Protein 6MBD (pdb70)

Solvent-accessible surface area: 17232 Å² total; per-residue (Å²): 134,101,58,34,30,32,86,15,1,47,35,0,0,14,21,0,0,91,13,35,14,71,67,62,139,50,133,130,121,26,47,157,52,12,53,21,0,147,96,0,10,43,0,0,58,114,28,0,45,9,8,7,161,115,33,79,118,40,0,85,13,3,25,181,80,17,85,6,146,73,42,96,45,15,142,16,3,32,127,0,1,33,25,0,5,0,32,18,64,19,17,7,0,7,1,0,0,4,0,0,2,0,0,25,0,0,74,40,0,39,112,82,80,142,149,8,56,5,64,36,0,0,73,12,0,0,48,5,5,0,119,20,6,48,23,28,10,90,164,69,136,9,11,52,7,0,20,93,48,6,126,32,134,128,95,135,115,59,55,30,50,80,16,2,46,36,0,0,11,24,0,0,82,18,30,15,72,72,64,141,54,133,146,113,27,39,167,41,10,58,20,0,141,117,0,11,85,2,0,66,108,20,0,56,12,8,11,159,109,30,87,114,35,0,94,30,3,22,188,81,17,78,11,153,71,50,92,48,23,149,16,2,35,130,1,1,33,35,0,6,0,27,14,64,22,17,9,0,6,1,0,0,4,0,0,2,0,0,26,0,1,70,68,12,34,105,132,82,125,147,13,50,13,84,38,1,0,75,10,0,0,31,6,5,0,131,18,3,53,20,31,9,94,170,70,145,8,9,50,7,0,17,108,56,4,98,111,147,177,91,111,115,26,90,84,0,0,65,42,1,31,158,8,0,64,98,18,15,107,85,55,166,94,103,114,25,102,82,0,1,96,38,1,32,149,8,0,51,91,18,10,109,83,77,176

Nearest PDB structures (foldseek):
  6mbd-assembly1_A  TM=1.006E+00  e=6.334E-22  Homo sapiens
  3d7v-assembly1_A  TM=9.955E-01  e=2.108E-18  Mus musculus
  5c3f-assembly1_A  TM=9.728E-01  e=4.766E-18  Homo sapiens
  5uum-assembly2_B  TM=9.386E-01  e=1.915E-18  Homo sapiens
  6b4u-assembly1_A  TM=9.342E-01  e=7.702E-18  Homo sapiens

GO terms:
  GO:1903378 positive regulation of oxidative stress-induced neuron intrinsic apoptotic signaling pathway (P, IGI)
  GO:0005634 nucleus (C, IDA)
  GO:0005739 mitochondrion (C, IDA)
  GO:0016020 membrane (C, IDA)
  GO:0034097 response to cytokine (P, IDA)
  GO:0006974 DNA damage response (P, IMP)
  GO:0010507 negative regulation of autophagy (P, IMP)
  GO:0097192 extrinsic apoptotic signaling pathway in absence of ligand (P, IMP)
  GO:0005515 protein binding (F, IPI)
  GO:0005739 mitochondrion (C, HTP)
  GO:0005829 cytosol (C, TAS)
  GO:0043066 negative regulation of apoptotic process (P, IDA)
  GO:0051434 BH3 domain binding (F, IPI)
  GO:0043065 positive regulation of apoptotic process (P, IDA)
  GO:0097136 Bcl-2 family protein complex (C, IDA)
  GO:0005737 cytoplasm (C, TAS)
  GO:0005741 mitochondrial outer membrane (C, TAS)
  GO:0008320 transmembrane protein transporter activity (F, TAS)
  GO:2000811 negative regulation of anoikis (P, IMP)
  GO:2001240 negative regulation of extrinsic apoptotic signaling pathway in absence of ligand (P, IMP)

Secondary structure (DSSP, 8-state):
---HHHHHHHHHHHHHHHHHHHS----SPP-TTHHHHHHHHHHHHHHHHHHHHHTHHHHHHHHHHH---STT--HHHHHHHHHHGGGS---HHHHHHHHHHHHHHHHHHHHH-TT--SHHHHHHHHIIIIIHHHHHHHHTTHHHHHHHHH--S--/---HHHHHHHHHHHHHHHHHHHS----SPP-TTHHHHHHHHHHHHHHHHHHHHHTHHHHHHHHHHHT--STT--HHHHHHHHHHGGGS---HHHHHHHHHHHHHHHHHHHHH-TT--SHHHHHHHHHHHHHHHHHHHHHTTHHHHHHHHT----/-HHHHHHHHHHHHHHHHHHHHH-/-HHHHHHHHHHHHHHHHHHHHH-

CATH classification: 1.10.437.10

B-factor: mean 39.61, std 15.27, range [16.62, 110.71]

Structure (mmCIF, N/CA/C/O backbone):
data_6MBD
#
_entry.id   6MBD
#
_cell.length_a   64.792
_cell.length_b   69.733
_cell.length_c   84.853
_cell.angle_alpha   90.000
_cell.angle_beta   90.000
_cell.angle_gamma   90.000
#
_symmetry.space_group_name_H-M   'P 21 21 21'
#
loop_
_entity.id
_entity.type
_entity.pdbx_description
1 polymer 'Induced myeloid leukemia cell differentiation protein Mcl-1'
2 polymer dM1
3 non-polymer 'ZINC ION'
4 water water
#
loop_
_atom_site.group_PDB
_atom_site.id
_atom_site.type_symbol
_atom_site.label_atom_id
_atom_site.label_alt_id
_atom_site.label_comp_id
_atom_site.label_asym_id
_atom_site.label_entity_id
_atom_site.label_seq_id
_atom_site.pdbx_PDB_ins_code
_atom_site.Cartn_x
_atom_site.Cartn_y
_atom_site.Cartn_z
_atom_site.occupancy
_atom_site.B_iso_or_equiv
_atom_site.auth_seq_id
_atom_site.auth_comp_id
_atom_site.auth_asym_id
_atom_site.auth_atom_id
_atom_site.pdbx_PDB_model_num
ATOM 1 N N . GLY A 1 1 ? -35.442 -20.903 -14.767 1.00 27.55 170 GLY A N 1
ATOM 2 C CA . GLY A 1 1 ? -35.506 -19.461 -14.657 1.00 38.76 170 GLY A CA 1
ATOM 3 C C . GLY A 1 1 ? -34.121 -18.863 -14.577 1.00 32.98 170 GLY A C 1
ATOM 4 O O . GLY A 1 1 ? -33.121 -19.582 -14.532 1.00 26.64 170 GLY A O 1
ATOM 7 N N . SER A 1 2 ? -34.051 -17.542 -14.568 1.00 38.49 171 SER A N 1
ATOM 8 C CA . SER A 1 2 ? -32.759 -16.881 -14.462 1.00 37.15 171 SER A CA 1
ATOM 9 C C . SER A 1 2 ? -33.004 -15.426 -14.111 1.00 30.72 171 SER A C 1
ATOM 10 O O . SER A 1 2 ? -34.120 -14.918 -14.235 1.00 31.76 171 SER A O 1
ATOM 18 N N . ASP A 1 3 ? -31.940 -14.756 -13.688 1.00 30.97 172 ASP A N 1
ATOM 19 C CA . ASP A 1 3 ? -31.979 -13.334 -13.399 1.00 30.88 172 ASP A CA 1
ATOM 20 C C . ASP A 1 3 ? -31.265 -12.607 -14.536 1.00 28.13 172 ASP A C 1
ATOM 21 O O . ASP A 1 3 ? -30.090 -12.240 -14.438 1.00 29.21 172 ASP A O 1
ATOM 30 N N . GLU A 1 4 ? -32.004 -12.380 -15.622 1.00 28.22 173 GLU A N 1
ATOM 31 C CA . GLU A 1 4 ? -31.421 -11.769 -16.808 1.00 28.73 173 GLU A CA 1
ATOM 32 C C . GLU A 1 4 ? -31.137 -10.286 -16.604 1.00 29.73 173 GLU A C 1
ATOM 33 O O . GLU A 1 4 ? -30.172 -9.761 -17.173 1.00 26.48 173 GLU A O 1
ATOM 45 N N . LEU A 1 5 ? -31.973 -9.589 -15.830 1.00 25.11 174 LEU A N 1
ATOM 46 C CA . LEU A 1 5 ? -31.701 -8.182 -15.553 1.00 29.56 174 LEU A CA 1
ATOM 47 C C . LEU A 1 5 ? -30.382 -8.017 -14.804 1.00 23.69 174 LEU A C 1
ATOM 48 O O . LEU A 1 5 ? -29.596 -7.114 -15.108 1.00 20.30 174 LEU A O 1
ATOM 64 N N . TYR A 1 6 ? -30.129 -8.864 -13.800 1.00 30.83 175 TYR A N 1
ATOM 65 C CA . TYR A 1 6 ? -28.840 -8.801 -13.117 1.00 27.86 175 TYR A CA 1
ATOM 66 C C . TYR A 1 6 ? -27.708 -9.156 -14.077 1.00 30.83 175 TYR A C 1
ATOM 67 O O . TYR A 1 6 ? -26.711 -8.430 -14.180 1.00 24.82 175 TYR A O 1
ATOM 85 N N . ARG A 1 7 ? -27.847 -10.269 -14.802 1.00 26.74 176 ARG A N 1
ATOM 86 C CA . ARG A 1 7 ? -26.802 -10.645 -15.742 1.00 30.15 176 ARG A CA 1
ATOM 87 C C . ARG A 1 7 ? -26.489 -9.502 -16.711 1.00 21.93 176 ARG A C 1
ATOM 88 O O . ARG A 1 7 ? -25.328 -9.113 -16.880 1.00 24.03 176 ARG A O 1
ATOM 109 N N . GLN A 1 8 ? -27.517 -8.973 -17.381 1.00 23.44 177 GLN A N 1
ATOM 110 C CA . GLN A 1 8 ? -27.303 -7.909 -18.356 1.00 23.33 177 GLN A CA 1
ATOM 111 C C . GLN A 1 8 ? -26.689 -6.668 -17.707 1.00 22.71 177 GLN A C 1
ATOM 112 O O . GLN A 1 8 ? -25.768 -6.060 -18.271 1.00 22.45 177 GLN A O 1
ATOM 126 N N . SER A 1 9 ? -27.161 -6.286 -16.517 1.00 21.08 178 SER A N 1
ATOM 127 C CA . SER A 1 9 ? -26.625 -5.106 -15.838 1.00 18.32 178 SER A CA 1
ATOM 128 C C . SER A 1 9 ? -25.148 -5.266 -15.495 1.00 21.99 178 SER A C 1
ATOM 129 O O . SER A 1 9 ? -24.338 -4.357 -15.689 1.00 21.29 178 SER A O 1
ATOM 137 N N . LEU A 1 10 ? -24.796 -6.405 -14.908 1.00 21.71 179 LEU A N 1
ATOM 138 C CA . LEU A 1 10 ? -23.406 -6.650 -14.553 1.00 24.85 179 LEU A CA 1
ATOM 139 C C . LEU A 1 10 ? -22.507 -6.630 -15.785 1.00 22.93 179 LEU A C 1
ATOM 140 O O . LEU A 1 10 ? -21.358 -6.175 -15.720 1.00 22.56 179 LEU A O 1
ATOM 156 N N . GLU A 1 11 ? -23.003 -7.131 -16.917 1.00 22.67 180 GLU A N 1
ATOM 157 C CA . GLU A 1 11 ? -22.176 -7.145 -18.120 1.00 23.44 180 GLU A CA 1
ATOM 158 C C . GLU A 1 11 ? -21.898 -5.727 -18.611 1.00 24.42 180 GLU A C 1
ATOM 159 O O . GLU A 1 11 ? -20.746 -5.370 -18.914 1.00 22.58 180 GLU A O 1
ATOM 171 N N . ILE A 1 12 ? -22.936 -4.891 -18.689 1.00 24.70 181 ILE A N 1
ATOM 172 C CA . ILE A 1 12 ? -22.757 -3.514 -19.130 1.00 24.18 181 ILE A CA 1
ATOM 173 C C . ILE A 1 12 ? -21.823 -2.769 -18.180 1.00 24.72 181 ILE A C 1
ATOM 174 O O . ILE A 1 12 ? -20.855 -2.125 -18.603 1.00 23.45 181 ILE A O 1
ATOM 190 N N . ILE A 1 13 ? -22.085 -2.885 -16.872 1.00 27.30 182 ILE A N 1
ATOM 191 C CA . ILE A 1 13 ? -21.300 -2.148 -15.889 1.00 22.27 182 ILE A CA 1
ATOM 192 C C . ILE A 1 13 ? -19.871 -2.671 -15.843 1.00 21.75 182 ILE A C 1
ATOM 193 O O . ILE A 1 13 ? -18.913 -1.885 -15.834 1.00 19.84 182 ILE A O 1
ATOM 209 N N . SER A 1 14 ? -19.694 -4.005 -15.855 1.00 22.90 183 SER A N 1
ATOM 210 C CA . SER A 1 14 ? -18.345 -4.559 -15.818 1.00 20.37 183 SER A CA 1
ATOM 211 C C . SER A 1 14 ? -17.560 -4.174 -17.066 1.00 20.80 183 SER A C 1
ATOM 212 O O . SER A 1 14 ? -16.379 -3.822 -16.979 1.00 25.96 183 SER A O 1
ATOM 220 N N . ARG A 1 15 ? -18.190 -4.258 -18.241 1.00 20.18 184 ARG A N 1
ATOM 221 C CA . ARG A 1 15 ? -17.500 -3.866 -19.467 1.00 28.21 184 ARG A CA 1
ATOM 222 C C . ARG A 1 15 ? -17.020 -2.418 -19.391 1.00 27.51 184 ARG A C 1
ATOM 223 O O . ARG A 1 15 ? -15.865 -2.119 -19.721 1.00 25.19 184 ARG A O 1
ATOM 244 N N . TYR A 1 16 ? -17.900 -1.495 -18.980 1.00 26.10 185 TYR A N 1
ATOM 245 C CA . TYR A 1 16 ? -17.504 -0.086 -18.940 1.00 23.19 185 TYR A CA 1
ATOM 246 C C . TYR A 1 16 ? -16.364 0.116 -17.946 1.00 24.59 185 TYR A C 1
ATOM 247 O O . TYR A 1 16 ? -15.352 0.745 -18.266 1.00 22.97 185 TYR A O 1
ATOM 265 N N . LEU A 1 17 ? -16.496 -0.454 -16.744 1.00 26.47 186 LEU A N 1
ATOM 266 C CA . LEU A 1 17 ? -15.458 -0.289 -15.730 1.00 24.80 186 LEU A CA 1
ATOM 267 C C . LEU A 1 17 ? -14.135 -0.899 -16.180 1.00 27.16 186 LEU A C 1
ATOM 268 O O . LEU A 1 17 ? -13.074 -0.306 -15.956 1.00 20.25 186 LEU A O 1
ATOM 284 N N . ARG A 1 18 ? -14.174 -2.069 -16.843 1.00 24.26 187 ARG A N 1
ATOM 285 C CA . ARG A 1 18 ? -12.937 -2.697 -17.308 1.00 29.98 187 ARG A CA 1
ATOM 286 C C . ARG A 1 18 ? -12.265 -1.864 -18.399 1.00 26.70 187 ARG A C 1
ATOM 287 O O . ARG A 1 18 ? -11.056 -1.626 -18.355 1.00 25.83 187 ARG A O 1
ATOM 308 N N . GLU A 1 19 ? -13.023 -1.439 -19.407 1.00 23.35 188 GLU A N 1
ATOM 309 C CA . GLU A 1 19 ? -12.400 -0.695 -20.497 1.00 29.56 188 GLU A CA 1
ATOM 310 C C . GLU A 1 19 ? -11.882 0.649 -20.001 1.00 29.34 188 GLU A C 1
ATOM 311 O O . GLU A 1 19 ? -10.811 1.104 -20.414 1.00 29.03 188 GLU A O 1
ATOM 323 N N . GLN A 1 20 ? -12.598 1.271 -19.058 1.00 28.40 189 GLN A N 1
ATOM 324 C CA . GLN A 1 20 ? -12.131 2.526 -18.476 1.00 30.10 189 GLN A CA 1
ATOM 325 C C . GLN A 1 20 ? -10.843 2.317 -17.689 1.00 28.68 189 GLN A C 1
ATOM 326 O O . GLN A 1 20 ? -9.906 3.116 -17.790 1.00 28.51 189 GLN A O 1
ATOM 340 N N . ALA A 1 21 ? -10.764 1.224 -16.918 1.00 26.45 190 ALA A N 1
ATOM 341 C CA . ALA A 1 21 ? -9.580 0.993 -16.099 1.00 31.47 190 ALA A CA 1
ATOM 342 C C . ALA A 1 21 ? -8.377 0.597 -16.948 1.00 29.20 190 ALA A C 1
ATOM 343 O O . ALA A 1 21 ? -7.246 0.990 -16.647 1.00 35.64 190 ALA A O 1
ATOM 350 N N . THR A 1 22 ? -8.584 -0.217 -17.988 1.00 36.02 191 THR A N 1
ATOM 351 C CA . THR A 1 22 ? -7.478 -0.741 -18.783 1.00 33.00 191 THR A CA 1
ATOM 352 C C . THR A 1 22 ? -7.181 0.079 -20.027 1.00 38.64 191 THR A C 1
ATOM 353 O O . THR A 1 22 ? -6.139 -0.133 -20.655 1.00 36.45 191 THR A O 1
ATOM 364 N N . GLY A 1 23 ? -8.087 0.973 -20.421 1.00 34.38 192 GLY A N 1
ATOM 365 C CA . GLY A 1 23 ? -7.915 1.714 -21.649 1.00 35.03 192 GLY A CA 1
ATOM 366 C C . GLY A 1 23 ? -8.070 0.911 -22.922 1.00 41.23 192 GLY A C 1
ATOM 367 O O . GLY A 1 23 ? -7.731 1.425 -23.991 1.00 37.38 192 GLY A O 1
ATOM 371 N N . ALA A 1 24 ? -8.580 -0.324 -22.850 1.00 41.31 193 ALA A N 1
ATOM 372 C CA . ALA A 1 24 ? -8.767 -1.166 -24.022 1.00 36.06 193 ALA A CA 1
ATOM 373 C C . ALA A 1 24 ? -10.187 -1.712 -24.067 1.00 39.62 193 ALA A C 1
ATOM 374 O O . ALA A 1 24 ? -10.706 -2.196 -23.053 1.00 34.22 193 ALA A O 1
ATOM 381 N N . LYS A 1 25 ? -10.790 -1.667 -25.256 1.00 37.61 194 LYS A N 1
ATOM 382 C CA . LYS A 1 25 ? -12.128 -2.192 -25.476 1.00 35.50 194 LYS A CA 1
ATOM 383 C C . LYS A 1 25 ? -12.114 -3.720 -25.527 1.00 42.55 194 LYS A C 1
ATOM 384 O O . LYS A 1 25 ? -11.152 -4.336 -25.990 1.00 44.53 194 LYS A O 1
ATOM 403 N N . ASP A 1 26 ? -13.204 -4.328 -25.062 1.00 35.36 195 ASP A N 1
ATOM 404 C CA . ASP A 1 26 ? -13.378 -5.776 -25.115 1.00 40.28 195 ASP A CA 1
ATOM 405 C C . ASP A 1 26 ? -14.061 -6.145 -26.427 1.00 47.18 195 ASP A C 1
ATOM 406 O O . ASP A 1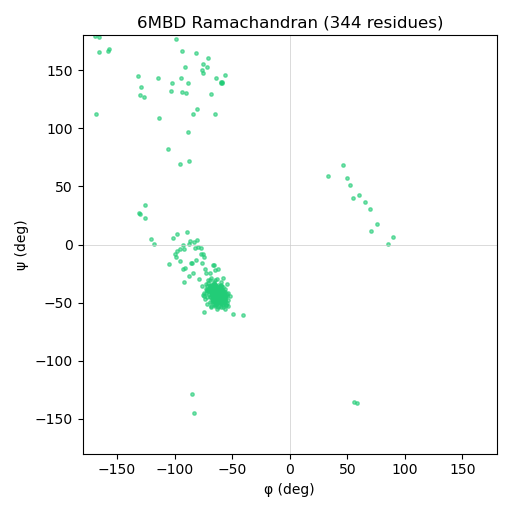 26 ? -15.104 -5.582 -26.766 1.00 45.04 195 ASP A O 1
ATOM 415 N N . THR A 1 27 ? -13.490 -7.118 -27.146 1.00 54.52 196 THR A N 1
ATOM 416 C CA . THR A 1 27 ? -13.932 -7.408 -28.506 1.00 53.60 196 THR A CA 1
ATOM 417 C C . THR A 1 27 ? -15.013 -8.473 -28.590 1.00 51.31 196 THR A C 1
ATOM 418 O O . THR A 1 27 ? -15.846 -8.422 -29.502 1.00 58.32 196 THR A O 1
ATOM 429 N N . LYS A 1 28 ? -15.017 -9.447 -27.691 1.00 55.05 197 LYS A N 1
ATOM 430 C CA . LYS A 1 28 ? -15.995 -10.518 -27.793 1.00 56.75 197 LYS A CA 1
ATOM 431 C C . LYS A 1 28 ? -17.406 -9.919 -27.720 1.00 62.52 197 LYS A C 1
ATOM 432 O O . LYS A 1 28 ? -17.647 -8.994 -26.941 1.00 56.17 197 LYS A O 1
ATOM 451 N N . PRO A 1 29 ? -18.338 -10.411 -28.530 1.00 67.67 198 PRO A N 1
ATOM 452 C CA . PRO A 1 29 ? -19.685 -9.820 -28.528 1.00 62.73 198 PRO A CA 1
ATOM 453 C C . PRO A 1 29 ? -20.440 -10.154 -27.253 1.00 62.00 198 PRO A C 1
ATOM 454 O O . PRO A 1 29 ? -20.129 -11.104 -26.533 1.00 59.34 198 PRO A O 1
ATOM 465 N N . MET A 1 30 ? -21.464 -9.349 -26.986 1.00 57.92 199 MET A N 1
ATOM 466 C CA . MET A 1 30 ? -22.272 -9.529 -25.792 1.00 59.37 199 MET A CA 1
ATOM 467 C C . MET A 1 30 ? -23.319 -10.620 -26.008 1.00 59.63 199 MET A C 1
ATOM 468 O O . MET A 1 30 ? -23.609 -11.043 -27.129 1.00 55.48 199 MET A O 1
ATOM 482 N N . GLY A 1 31 ? -23.898 -11.079 -24.901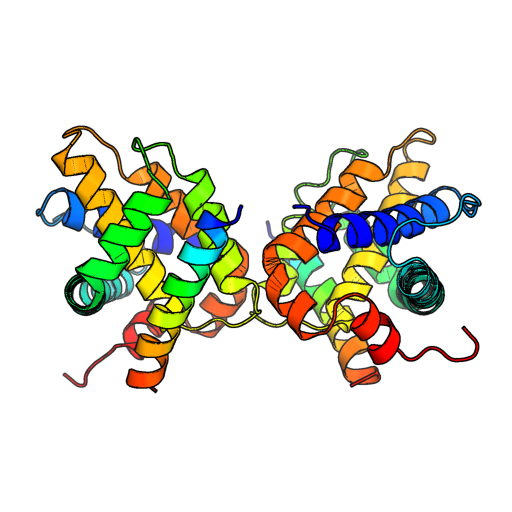 1.00 57.30 200 GLY A N 1
ATOM 483 C CA . GLY A 1 31 ? -24.824 -12.190 -24.949 1.00 56.82 200 GLY A CA 1
ATOM 484 C C . GLY A 1 31 ? -26.258 -11.828 -25.272 1.00 51.98 200 GLY A C 1
ATOM 485 O O . GLY A 1 31 ? -26.543 -11.152 -26.269 1.00 54.86 200 GLY A O 1
ATOM 489 N N . ARG A 1 32 ? -27.170 -12.303 -24.428 1.00 51.01 201 ARG A N 1
ATOM 490 C CA . ARG A 1 32 ? -28.590 -12.038 -24.604 1.00 49.06 201 ARG A CA 1
ATOM 491 C C . ARG A 1 32 ? -28.883 -10.544 -24.574 1.00 51.28 201 ARG A C 1
ATOM 492 O O . ARG A 1 32 ? -28.333 -9.793 -23.761 1.00 52.91 201 ARG A O 1
ATOM 513 N N . SER A 1 33 ? -29.787 -10.121 -25.454 1.00 52.96 202 SER A N 1
ATOM 514 C CA . SER A 1 33 ? -30.158 -8.714 -25.587 1.00 52.56 202 SER A CA 1
ATOM 515 C C . SER A 1 33 ? -28.948 -7.865 -25.973 1.00 46.45 202 SER A C 1
ATOM 516 O O . SER A 1 33 ? -28.752 -6.764 -25.456 1.00 45.60 202 SER A O 1
ATOM 524 N N . GLY A 1 34 ? -28.146 -8.377 -26.913 1.00 46.83 203 GLY A N 1
ATOM 525 C CA . GLY A 1 34 ? -26.951 -7.668 -27.338 1.00 45.56 203 GLY A CA 1
ATOM 526 C C . GLY A 1 34 ? -27.236 -6.287 -27.898 1.00 44.61 203 GLY A C 1
ATOM 527 O O . GLY A 1 34 ? -26.482 -5.344 -27.649 1.00 46.31 203 GLY A O 1
ATOM 531 N N . ALA A 1 35 ? -28.318 -6.149 -28.669 1.00 41.98 204 ALA A N 1
ATOM 532 C CA . ALA A 1 35 ? -28.663 -4.850 -29.243 1.00 43.54 204 ALA A CA 1
ATOM 533 C C . ALA A 1 35 ? -28.809 -3.796 -28.155 1.00 34.22 204 ALA A C 1
ATOM 534 O O . ALA A 1 35 ? -28.151 -2.750 -28.189 1.00 38.52 204 ALA A O 1
ATOM 541 N N . THR A 1 36 ? -29.672 -4.051 -27.174 1.00 33.98 205 THR A N 1
ATOM 542 C CA . THR A 1 36 ? -29.825 -3.104 -26.074 1.00 36.16 205 THR A CA 1
ATOM 543 C C . THR A 1 36 ? -28.501 -2.895 -25.348 1.00 30.85 205 THR A C 1
ATOM 544 O O . THR A 1 36 ? -28.108 -1.757 -25.064 1.00 25.06 205 THR A O 1
ATOM 555 N N . SER A 1 37 ? -27.789 -3.986 -25.053 1.00 26.27 206 SER A N 1
ATOM 556 C CA . SER A 1 37 ? -26.580 -3.866 -24.246 1.00 30.14 206 SER A CA 1
ATOM 557 C C . SER A 1 37 ? -25.515 -3.055 -24.962 1.00 25.73 206 SER A C 1
ATOM 558 O O . SER A 1 37 ? -24.760 -2.312 -24.322 1.00 27.91 206 SER A O 1
ATOM 566 N N . ARG A 1 38 ? -25.415 -3.202 -26.287 1.00 29.81 207 ARG A N 1
ATOM 567 C CA . ARG A 1 38 ? -24.446 -2.427 -27.056 1.00 32.33 207 ARG A CA 1
ATOM 568 C C . ARG A 1 38 ? -24.785 -0.943 -27.018 1.00 22.76 207 ARG A C 1
ATOM 569 O O . ARG A 1 38 ? -23.922 -0.099 -26.755 1.00 27.47 207 ARG A O 1
ATOM 590 N N . LYS A 1 39 ? -26.030 -0.606 -27.327 1.00 25.54 208 LYS A N 1
ATOM 591 C CA . LYS A 1 39 ? -26.456 0.782 -27.256 1.00 27.39 208 LYS A CA 1
ATOM 592 C C . LYS A 1 39 ? -26.283 1.338 -25.848 1.00 29.00 208 LYS A C 1
ATOM 593 O O . LYS A 1 39 ? -25.814 2.473 -25.673 1.00 27.89 208 LYS A O 1
ATOM 612 N N . ALA A 1 40 ? -26.658 0.556 -24.829 1.00 26.38 209 ALA A N 1
ATOM 613 C CA . ALA A 1 40 ? -26.507 1.010 -23.453 1.00 28.02 209 ALA A CA 1
ATOM 614 C C . ALA A 1 40 ? -25.044 1.281 -23.137 1.00 27.08 209 ALA A C 1
ATOM 615 O O . ALA A 1 40 ? -24.702 2.302 -22.512 1.00 24.66 209 ALA A O 1
ATOM 622 N N . LEU A 1 41 ? -24.160 0.395 -23.579 1.00 26.38 210 LEU A N 1
ATOM 623 C CA . LEU A 1 41 ? -22.744 0.582 -23.318 1.00 23.82 210 LEU A CA 1
ATOM 624 C C . LEU A 1 41 ? -22.224 1.799 -24.048 1.00 27.74 210 LEU A C 1
ATOM 625 O O . LEU A 1 41 ? -21.416 2.555 -23.502 1.00 30.45 210 LEU A O 1
ATOM 641 N N . GLU A 1 42 ? -22.677 2.011 -25.282 1.00 25.22 211 GLU A N 1
ATOM 642 C CA . GLU A 1 42 ? -22.279 3.206 -26.016 1.00 30.70 211 GLU A CA 1
ATOM 643 C C . GLU A 1 42 ? -22.818 4.470 -25.343 1.00 26.27 211 GLU A C 1
ATOM 644 O O . GLU A 1 42 ? -22.107 5.474 -25.240 1.00 24.50 211 GLU A O 1
ATOM 656 N N . THR A 1 43 ? -24.065 4.440 -24.878 1.00 24.80 212 THR A N 1
ATOM 657 C CA . THR A 1 43 ? -24.632 5.587 -24.177 1.00 22.09 212 THR A CA 1
ATOM 658 C C . THR A 1 43 ? -23.834 5.885 -22.917 1.00 19.29 212 THR A C 1
ATOM 659 O O . THR A 1 43 ? -23.520 7.041 -22.621 1.00 25.16 212 THR A O 1
ATOM 670 N N . LEU A 1 44 ? -23.439 4.838 -22.192 1.00 27.00 213 LEU A N 1
ATOM 671 C CA . LEU A 1 44 ? -22.648 5.006 -20.980 1.00 21.15 213 LEU A CA 1
ATOM 672 C C . LEU A 1 44 ? -21.298 5.632 -21.288 1.00 24.40 213 LEU A C 1
ATOM 673 O O . LEU A 1 44 ? -20.833 6.516 -20.556 1.00 27.11 213 LEU A O 1
ATOM 689 N N . ARG A 1 45 ? -20.676 5.236 -22.400 1.00 25.90 214 ARG A N 1
ATOM 690 C CA . ARG A 1 45 ? -19.419 5.846 -22.810 1.00 20.64 214 ARG A CA 1
ATOM 691 C C . ARG A 1 45 ? -19.583 7.340 -23.044 1.00 29.27 214 ARG A C 1
ATOM 692 O O . ARG A 1 45 ? -18.797 8.154 -22.537 1.00 32.02 214 ARG A O 1
ATOM 713 N N . ARG A 1 46 ? -20.590 7.724 -23.838 1.00 29.85 215 ARG A N 1
ATOM 714 C CA . ARG A 1 46 ? -20.791 9.126 -24.180 1.00 28.58 215 ARG A CA 1
ATOM 715 C C . ARG A 1 46 ? -21.153 9.955 -22.955 1.00 28.93 215 ARG A C 1
ATOM 716 O O . ARG A 1 46 ? -20.522 10.978 -22.674 1.00 26.88 215 ARG A O 1
ATOM 737 N N . VAL A 1 47 ? -22.175 9.525 -22.212 1.00 28.32 216 VAL A N 1
ATOM 738 C CA . VAL A 1 47 ? -22.623 10.278 -21.051 1.00 24.37 216 VAL A CA 1
ATOM 739 C C . VAL A 1 47 ? -21.604 10.166 -19.926 1.00 28.89 216 VAL A C 1
ATOM 740 O O . VAL A 1 47 ? -21.160 11.179 -19.364 1.00 22.45 216 VAL A O 1
ATOM 753 N N . GLY A 1 48 ? -21.212 8.925 -19.588 1.00 24.77 217 GLY A N 1
ATOM 754 C CA . GLY A 1 48 ? -20.357 8.704 -18.432 1.00 26.35 217 GLY A CA 1
ATOM 755 C C . GLY A 1 48 ? -18.981 9.328 -18.571 1.00 26.99 217 GLY A C 1
ATOM 756 O O . GLY A 1 48 ? -18.421 9.841 -17.596 1.00 23.47 217 GLY A O 1
ATOM 760 N N . ASP A 1 49 ? -18.391 9.270 -19.766 1.00 24.97 218 ASP A N 1
ATOM 761 C CA . ASP A 1 49 ? -17.120 9.953 -19.968 1.00 27.58 218 ASP A CA 1
ATOM 762 C C . ASP A 1 49 ? -17.269 11.449 -19.695 1.00 28.96 218 ASP A C 1
ATOM 763 O O . ASP A 1 49 ? -16.369 12.075 -19.128 1.00 28.44 218 ASP A O 1
ATOM 772 N N . GLY A 1 50 ? -18.412 12.026 -20.078 1.00 26.50 219 GLY A N 1
ATOM 773 C CA . GLY A 1 50 ? -18.644 13.435 -19.826 1.00 30.31 219 GLY A CA 1
ATOM 774 C C . GLY A 1 50 ? -18.854 13.752 -18.359 1.00 27.65 219 GLY A C 1
ATOM 775 O O . GLY A 1 50 ? -18.342 14.761 -17.861 1.00 24.61 219 GLY A O 1
ATOM 779 N N . VAL A 1 51 ? -19.625 12.922 -17.655 1.00 22.96 220 VAL A N 1
ATOM 780 C CA . VAL A 1 51 ? -19.801 13.119 -16.220 1.00 21.84 220 VAL A CA 1
ATOM 781 C C . VAL A 1 51 ? -18.442 13.127 -15.526 1.00 23.47 220 VAL A C 1
ATOM 782 O O . VAL A 1 51 ? -18.166 13.975 -14.668 1.00 25.74 220 VAL A O 1
ATOM 795 N N . GLN A 1 52 ? -17.571 12.175 -15.873 1.00 23.44 221 GLN A N 1
ATOM 796 C CA . GLN A 1 52 ? -16.266 12.121 -15.222 1.00 20.57 221 GLN A CA 1
ATOM 797 C C . GLN A 1 52 ? -15.444 13.368 -15.533 1.00 23.27 221 GLN A C 1
ATOM 798 O O . GLN A 1 52 ? -14.933 14.019 -14.621 1.00 21.98 221 GLN A O 1
ATOM 812 N N . ARG A 1 53 ? -15.313 13.723 -16.820 1.00 26.93 222 ARG A N 1
ATOM 813 C CA . ARG A 1 53 ? -14.570 14.925 -17.197 1.00 31.93 222 ARG A CA 1
ATOM 814 C C . ARG A 1 53 ? -15.118 16.165 -16.501 1.00 23.46 222 ARG A C 1
ATOM 815 O O . ARG A 1 53 ? -14.360 16.964 -15.941 1.00 25.30 222 ARG A O 1
ATOM 836 N N . ASN A 1 54 ? -16.433 16.366 -16.570 1.00 24.04 223 ASN A N 1
ATOM 837 C CA . ASN A 1 54 ? -17.031 17.597 -16.077 1.00 28.85 223 ASN A CA 1
ATOM 838 C C . ASN A 1 54 ? -17.098 17.680 -14.561 1.00 26.48 223 ASN A C 1
ATOM 839 O O . ASN A 1 54 ? -17.416 18.750 -14.034 1.00 20.61 223 ASN A O 1
ATOM 850 N N . HIS A 1 55 ? -16.819 16.583 -13.848 1.00 22.07 224 HIS A N 1
ATOM 851 C CA . HIS A 1 55 ? -16.858 16.610 -12.392 1.00 24.36 224 HIS A CA 1
ATOM 852 C C . HIS A 1 55 ? -15.611 15.996 -11.796 1.00 22.44 224 HIS A C 1
ATOM 853 O O . HIS A 1 55 ? -15.627 15.511 -10.655 1.00 24.85 224 HIS A O 1
ATOM 867 N N . GLU A 1 56 ? -14.504 16.049 -12.538 1.00 24.52 225 GLU A N 1
ATOM 868 C CA . GLU A 1 56 ? -13.319 15.308 -12.127 1.00 27.36 225 GLU A CA 1
ATOM 869 C C . GLU A 1 56 ? -12.730 15.827 -10.822 1.00 27.35 225 GLU A C 1
ATOM 870 O O . GLU A 1 56 ? -12.165 15.046 -10.046 1.00 23.63 225 GLU A O 1
ATOM 882 N N . THR A 1 57 ? -12.808 17.141 -10.573 1.00 26.42 226 THR A N 1
ATOM 883 C CA . THR A 1 57 ? -12.292 17.647 -9.308 1.00 25.42 226 THR A CA 1
ATOM 884 C C . THR A 1 57 ? -13.128 17.155 -8.143 1.00 21.88 226 THR A C 1
ATOM 885 O O . THR A 1 57 ? -12.573 16.724 -7.128 1.00 24.30 226 THR A O 1
ATOM 896 N N . ALA A 1 58 ? -14.456 17.198 -8.265 1.00 21.76 227 ALA A N 1
ATOM 897 C CA . ALA A 1 58 ? -15.299 16.662 -7.203 1.00 25.43 227 ALA A CA 1
ATOM 898 C C . ALA A 1 58 ? -15.085 15.164 -7.050 1.00 24.88 227 ALA A C 1
ATOM 899 O O . ALA A 1 58 ? -15.061 14.642 -5.925 1.00 23.41 227 ALA A O 1
ATOM 906 N N . PHE A 1 59 ? -14.902 14.453 -8.166 1.00 22.51 228 PHE A N 1
ATOM 907 C CA . PHE A 1 59 ? -14.663 13.015 -8.097 1.00 23.33 228 PHE A CA 1
ATOM 908 C C . PHE A 1 59 ? -13.360 12.715 -7.351 1.00 26.96 228 PHE A C 1
ATOM 909 O O . PHE A 1 59 ? -13.314 11.815 -6.508 1.00 23.48 228 PHE A O 1
ATOM 926 N N . GLN A 1 60 ? -12.289 13.469 -7.644 1.00 26.76 229 GLN A N 1
ATOM 927 C CA . GLN A 1 60 ? -11.048 13.290 -6.897 1.00 27.28 229 GLN A CA 1
ATOM 928 C C . GLN A 1 60 ? -11.255 13.564 -5.410 1.00 27.06 229 GLN A C 1
ATOM 929 O O . GLN A 1 60 ? -10.743 12.827 -4.558 1.00 27.41 229 GLN A O 1
ATOM 943 N N . GLY A 1 61 ? -11.998 14.625 -5.076 1.00 27.85 230 GLY A N 1
ATOM 944 C CA . GLY A 1 61 ? -12.304 14.882 -3.677 1.00 29.04 230 GLY A CA 1
ATOM 945 C C . GLY A 1 61 ? -13.008 13.706 -3.016 1.00 31.87 230 GLY A C 1
ATOM 946 O O . GLY A 1 61 ? -12.664 13.307 -1.904 1.00 23.41 230 GLY A O 1
ATOM 950 N N . MET A 1 62 ? -13.992 13.127 -3.711 1.00 26.82 231 MET A N 1
ATOM 951 C CA . MET A 1 62 ? -14.730 12.002 -3.141 1.00 30.11 231 MET A CA 1
ATOM 952 C C . MET A 1 62 ? -13.822 10.797 -2.947 1.00 25.11 231 MET A C 1
ATOM 953 O O . MET A 1 62 ? -13.886 10.126 -1.913 1.00 27.77 231 MET A O 1
ATOM 967 N N . LEU A 1 63 ? -12.960 10.524 -3.919 1.00 24.41 232 LEU A N 1
ATOM 968 C CA . LEU A 1 63 ? -11.993 9.447 -3.781 1.00 29.82 232 LEU A CA 1
ATOM 969 C C . LEU A 1 63 ? -11.147 9.635 -2.531 1.00 35.51 232 LEU A C 1
ATOM 970 O O . LEU A 1 63 ? -10.927 8.683 -1.768 1.00 27.91 232 LEU A O 1
ATOM 986 N N . ARG A 1 64 ? -10.678 10.862 -2.298 1.00 29.38 233 ARG A N 1
ATOM 987 C CA . ARG A 1 64 ? -9.880 11.162 -1.119 1.00 23.47 233 ARG A CA 1
ATOM 988 C C . ARG A 1 64 ? -10.658 10.884 0.159 1.00 29.43 233 ARG A C 1
ATOM 989 O O . ARG A 1 64 ? -10.113 10.306 1.110 1.00 33.35 233 ARG A O 1
ATOM 1010 N N . LYS A 1 65 ? -11.935 11.265 0.198 1.00 28.44 234 LYS A N 1
ATOM 1011 C CA . LYS A 1 65 ? -12.735 11.036 1.396 1.00 28.42 234 LYS A CA 1
ATOM 1012 C C . LYS A 1 65 ? -12.962 9.546 1.630 1.00 34.48 234 LYS A C 1
ATOM 1013 O O . LYS A 1 65 ? -12.974 9.088 2.777 1.00 33.55 234 LYS A O 1
ATOM 1032 N N . LEU A 1 66 ? -13.145 8.770 0.562 1.00 30.08 235 LEU A N 1
ATOM 1033 C CA . LEU A 1 66 ? -13.415 7.348 0.740 1.00 32.55 235 LEU A CA 1
ATOM 1034 C C . LEU A 1 66 ? -12.145 6.564 1.045 1.00 33.95 235 LEU A C 1
ATOM 1035 O O . LEU A 1 66 ? -12.205 5.537 1.730 1.00 33.85 235 LEU A O 1
ATOM 1051 N N . ASP A 1 67 ? -11.002 7.024 0.550 1.00 32.68 236 ASP A N 1
ATOM 1052 C CA . ASP A 1 67 ? -9.721 6.355 0.751 1.00 35.46 236 ASP A CA 1
ATOM 1053 C C . ASP A 1 67 ? -9.850 4.850 0.499 1.00 37.59 236 ASP A C 1
ATOM 1054 O O . ASP A 1 67 ? -9.753 4.016 1.397 1.00 42.99 236 ASP A O 1
ATOM 1063 N N . ILE A 1 68 ? -10.077 4.527 -0.767 1.00 34.76 237 ILE A N 1
ATOM 1064 C CA . ILE A 1 68 ? -10.285 3.144 -1.171 1.00 35.22 237 ILE A CA 1
ATOM 1065 C C . ILE A 1 68 ? -8.925 2.475 -1.293 1.00 32.32 237 ILE A C 1
ATOM 1066 O O . ILE A 1 68 ? -8.107 2.855 -2.135 1.00 39.14 237 ILE A O 1
ATOM 1082 N N . LYS A 1 69 ? -8.681 1.474 -0.459 1.00 34.36 238 LYS A N 1
ATOM 1083 C CA . LYS A 1 69 ? -7.338 0.915 -0.319 1.00 42.57 238 LYS A CA 1
ATOM 1084 C C . LYS A 1 69 ? -7.003 -0.188 -1.312 1.00 38.40 238 LYS A C 1
ATOM 1085 O O . LYS A 1 69 ? -5.823 -0.369 -1.634 1.00 35.77 238 LYS A O 1
ATOM 1104 N N . ASN A 1 70 ? -7.989 -0.923 -1.814 1.00 33.76 239 ASN A N 1
ATOM 1105 C CA . ASN A 1 70 ? -7.717 -2.025 -2.726 1.00 34.68 239 ASN A CA 1
ATOM 1106 C C . ASN A 1 70 ? -9.021 -2.426 -3.402 1.00 31.24 239 ASN A C 1
ATOM 1107 O O . ASN A 1 70 ? -10.091 -1.892 -3.095 1.00 33.14 239 ASN A O 1
ATOM 1118 N N . GLU A 1 71 ? -8.929 -3.411 -4.291 1.00 28.41 240 GLU A N 1
ATOM 1119 C CA . GLU A 1 71 ? -10.066 -3.795 -5.111 1.00 27.59 240 GLU A CA 1
ATOM 1120 C C . GLU A 1 71 ? -11.222 -4.368 -4.295 1.00 32.33 240 GLU A C 1
ATOM 1121 O O . GLU A 1 71 ? -12.362 -4.357 -4.777 1.00 28.48 240 GLU A O 1
ATOM 1133 N N . ASP A 1 72 ? -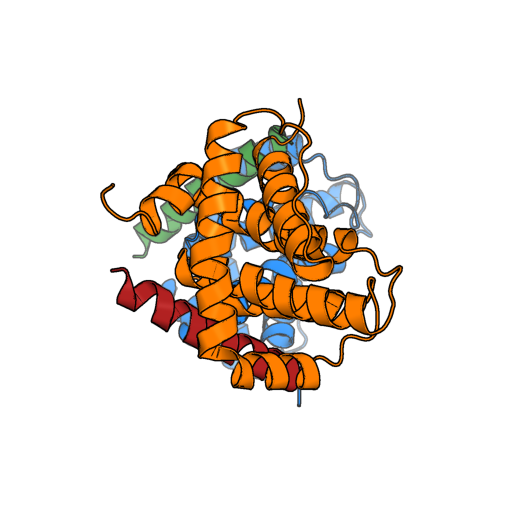10.960 -4.877 -3.090 1.00 28.23 241 ASP A N 1
ATOM 1134 C CA . ASP A 1 72 ? -12.015 -5.432 -2.259 1.00 29.19 241 ASP A CA 1
ATOM 1135 C C . ASP A 1 72 ? -12.599 -4.411 -1.297 1.00 33.35 241 ASP A C 1
ATOM 1136 O O . ASP A 1 72 ? -13.525 -4.741 -0.546 1.00 33.13 241 ASP A O 1
ATOM 1145 N N . ASP A 1 73 ? -12.104 -3.176 -1.306 1.00 36.11 242 ASP A N 1
ATOM 1146 C CA . ASP A 1 73 ? -12.477 -2.197 -0.289 1.00 29.82 242 ASP A CA 1
ATOM 1147 C C . ASP A 1 73 ? -13.626 -1.331 -0.802 1.00 33.17 242 ASP A C 1
ATOM 1148 O O . ASP A 1 73 ? -13.485 -0.138 -1.055 1.00 38.31 242 ASP A O 1
ATOM 1157 N N . VAL A 1 74 ? -14.790 -1.971 -0.917 1.00 26.84 243 VAL A N 1
ATOM 1158 C CA . VAL A 1 74 ? -15.957 -1.383 -1.561 1.00 34.08 243 VAL A CA 1
ATOM 1159 C C . VAL A 1 74 ? -17.157 -1.278 -0.637 1.00 33.49 243 VAL A C 1
ATOM 1160 O O . VAL A 1 74 ? -18.227 -0.860 -1.083 1.00 33.00 243 VAL A O 1
ATOM 1173 N N . LYS A 1 75 ? -17.016 -1.626 0.641 1.00 34.42 244 LYS A N 1
ATOM 1174 C CA . LYS A 1 75 ? -18.153 -1.559 1.554 1.00 34.52 244 LYS A CA 1
ATOM 1175 C C . LYS A 1 75 ? -18.612 -0.113 1.762 1.00 33.61 244 LYS A C 1
ATOM 1176 O O . LYS A 1 75 ? -19.818 0.175 1.741 1.00 31.93 244 LYS A O 1
ATOM 1195 N N . SER A 1 76 ? -17.682 0.816 1.979 1.00 29.75 245 SER A N 1
ATOM 1196 C CA . SER A 1 76 ? -18.099 2.203 2.156 1.00 29.01 245 SER A CA 1
ATOM 1197 C C . SER A 1 76 ? -18.807 2.716 0.906 1.00 26.76 245 SER A C 1
ATOM 1198 O O . SER A 1 76 ? -19.860 3.362 1.002 1.00 30.20 245 SER A O 1
ATOM 1206 N N . LEU A 1 77 ? -18.255 2.423 -0.277 1.00 26.18 246 LEU A N 1
ATOM 1207 C CA . LEU A 1 77 ? -18.910 2.822 -1.516 1.00 27.15 246 LEU A CA 1
ATOM 1208 C C . LEU A 1 77 ? -20.316 2.264 -1.595 1.00 26.46 246 LEU A C 1
ATOM 1209 O O . LEU A 1 77 ? -21.246 2.961 -2.019 1.00 26.65 246 LEU A O 1
ATOM 1225 N N A SER A 1 78 ? -20.506 0.998 -1.209 0.45 27.44 247 SER A N 1
ATOM 1226 N N B SER A 1 78 ? -20.512 0.993 -1.214 0.55 27.42 247 SER A N 1
ATOM 1227 C CA A SER A 1 78 ? -21.845 0.432 -1.202 0.45 25.85 247 SER A CA 1
ATOM 1228 C CA B SER A 1 78 ? -21.859 0.440 -1.198 0.55 25.92 247 SER A CA 1
ATOM 1229 C C A SER A 1 78 ? -22.761 1.229 -0.283 0.45 22.56 247 SER A C 1
ATOM 1230 C C B SER A 1 78 ? -22.763 1.250 -0.286 0.55 22.53 247 SER A C 1
ATOM 1231 O O A SER A 1 78 ? -23.909 1.516 -0.636 0.45 23.73 247 SER A O 1
ATOM 1232 O O B SER A 1 78 ? -23.908 1.551 -0.636 0.55 23.84 247 SER A O 1
ATOM 1247 N N . ARG A 1 79 ? -22.263 1.607 0.897 1.00 26.07 248 ARG A N 1
ATOM 1248 C CA . ARG A 1 79 ? -23.070 2.391 1.825 1.00 30.37 248 ARG A CA 1
ATOM 1249 C C . ARG A 1 79 ? -23.414 3.754 1.234 1.00 20.26 248 ARG A C 1
ATOM 1250 O O . ARG A 1 79 ? -24.527 4.255 1.414 1.00 24.21 248 ARG A O 1
ATOM 1271 N N . VAL A 1 80 ? -22.466 4.350 0.521 1.00 24.03 249 VAL A N 1
ATOM 1272 C CA . VAL A 1 80 ? -22.681 5.642 -0.122 1.00 25.56 249 VAL A CA 1
ATOM 1273 C C . VAL A 1 80 ? -23.806 5.548 -1.142 1.00 27.24 249 VAL A C 1
ATOM 1274 O O . VAL A 1 80 ? -24.683 6.421 -1.220 1.00 20.86 249 VAL A O 1
ATOM 1287 N N . MET A 1 81 ? -23.776 4.500 -1.968 1.00 23.34 250 MET A N 1
ATOM 1288 C CA . MET A 1 81 ? -24.765 4.376 -3.034 1.00 23.13 250 MET A CA 1
ATOM 1289 C C . MET A 1 81 ? -26.151 4.157 -2.453 1.00 24.05 250 MET A C 1
ATOM 1290 O O . MET A 1 81 ? -27.131 4.756 -2.920 1.00 25.03 250 MET A O 1
ATOM 1304 N N . ILE A 1 82 ? -26.235 3.339 -1.405 1.00 24.10 251 ILE A N 1
ATOM 1305 C CA . ILE A 1 82 ? -27.501 3.155 -0.713 1.00 23.86 251 ILE A CA 1
ATOM 1306 C C . ILE A 1 82 ? -27.958 4.478 -0.117 1.00 19.11 251 ILE A C 1
ATOM 1307 O O . ILE A 1 82 ? -29.143 4.823 -0.156 1.00 23.42 251 ILE A O 1
ATOM 1323 N N . HIS A 1 83 ? -27.024 5.236 0.453 1.00 25.64 252 HIS A N 1
ATOM 1324 C CA . HIS A 1 83 ? -27.365 6.531 1.026 1.00 28.30 252 HIS A CA 1
ATOM 1325 C C . HIS A 1 83 ? -27.871 7.502 -0.036 1.00 22.40 252 HIS A C 1
ATOM 1326 O O . HIS A 1 83 ? -28.838 8.237 0.202 1.00 19.83 252 HIS A O 1
ATOM 1340 N N . VAL A 1 84 ? -27.254 7.494 -1.219 1.00 20.69 253 VAL A N 1
ATOM 1341 C CA . VAL A 1 84 ? -27.696 8.365 -2.308 1.00 18.19 253 VAL A CA 1
ATOM 1342 C C . VAL A 1 84 ? -29.189 8.210 -2.554 1.00 22.41 253 VAL A C 1
ATOM 1343 O O . VAL A 1 84 ? -29.915 9.205 -2.694 1.00 24.89 253 VAL A O 1
ATOM 1356 N N . PHE A 1 85 ? -29.678 6.973 -2.579 1.00 21.69 254 PHE A N 1
ATOM 1357 C CA . PHE A 1 85 ? -31.073 6.697 -2.888 1.00 20.27 254 PHE A CA 1
ATOM 1358 C C . PHE A 1 85 ? -31.998 6.731 -1.677 1.00 21.69 254 PHE A C 1
ATOM 1359 O O . PHE A 1 85 ? -33.205 6.523 -1.839 1.00 24.07 254 PHE A O 1
ATOM 1376 N N . SER A 1 86 ? -31.483 7.008 -0.484 1.00 20.14 255 SER A N 1
ATOM 1377 C CA . SER A 1 86 ? -32.276 6.846 0.729 1.00 21.73 255 SER A CA 1
ATOM 1378 C C . SER A 1 86 ? -33.293 7.961 0.962 1.00 28.19 255 SER A C 1
ATOM 1379 O O . SER A 1 86 ? -34.112 7.829 1.882 1.00 27.08 255 SER A O 1
ATOM 1387 N N . ASP A 1 87 ? -33.272 9.041 0.173 1.00 24.10 256 ASP A N 1
ATOM 1388 C CA . ASP A 1 87 ? -34.361 10.012 0.201 1.00 19.44 256 ASP A CA 1
ATOM 1389 C C . ASP A 1 87 ? -35.589 9.518 -0.550 1.00 21.21 256 ASP A C 1
ATOM 1390 O O . ASP A 1 87 ? -36.618 10.200 -0.551 1.00 23.05 256 ASP A O 1
ATOM 1399 N N . GLY A 1 88 ? -35.514 8.351 -1.169 1.00 28.27 257 GLY A N 1
ATOM 1400 C CA . GLY A 1 88 ? -36.640 7.787 -1.881 1.00 32.10 257 GLY A CA 1
ATOM 1401 C C . GLY A 1 88 ? -36.758 8.173 -3.336 1.00 29.62 257 GLY A C 1
ATOM 1402 O O . GLY A 1 88 ? -37.751 7.805 -3.975 1.00 32.25 257 GLY A O 1
ATOM 1406 N N . VAL A 1 89 ? -35.777 8.876 -3.886 1.00 25.30 258 VAL A N 1
ATOM 1407 C CA . VAL A 1 89 ? -35.798 9.335 -5.273 1.00 25.68 258 VAL A CA 1
ATOM 1408 C C . VAL A 1 89 ? -34.875 8.444 -6.102 1.00 28.11 258 VAL A C 1
ATOM 1409 O O . VAL A 1 89 ? -33.736 8.167 -5.702 1.00 21.98 258 VAL A O 1
ATOM 1422 N N . THR A 1 90 ? -35.379 7.989 -7.252 1.00 25.04 259 THR A N 1
ATOM 1423 C CA . THR A 1 90 ? -34.646 7.155 -8.200 1.00 23.65 259 THR A CA 1
ATOM 1424 C C . THR A 1 90 ? -34.796 7.791 -9.571 1.00 23.84 259 THR A C 1
ATOM 1425 O O . THR A 1 90 ? -35.916 8.089 -9.983 1.00 27.57 259 THR A O 1
ATOM 1436 N N . ASN A 1 91 ? -33.692 8.017 -10.267 1.00 25.02 260 ASN A N 1
ATOM 1437 C CA . ASN A 1 91 ? -33.769 8.464 -11.655 1.00 24.69 260 ASN A CA 1
ATOM 1438 C C . ASN A 1 91 ? -32.453 8.121 -12.344 1.00 23.41 260 ASN A C 1
ATOM 1439 O O . ASN A 1 91 ? -31.461 7.770 -11.697 1.00 21.99 260 ASN A O 1
ATOM 1450 N N . TRP A 1 92 ? -32.465 8.200 -13.674 1.00 21.05 261 TRP A N 1
ATOM 1451 C CA . TRP A 1 92 ? -31.304 7.807 -14.456 1.00 21.09 261 TRP A CA 1
ATOM 1452 C C . TRP A 1 92 ? -30.127 8.765 -14.287 1.00 22.04 261 TRP A C 1
ATOM 1453 O O . TRP A 1 92 ? -28.977 8.344 -14.455 1.00 20.99 261 TRP A O 1
ATOM 1474 N N . GLY A 1 93 ? -30.361 10.023 -13.924 1.00 21.23 262 GLY A N 1
ATOM 1475 C CA . GLY A 1 93 ? -29.235 10.903 -13.676 1.00 22.73 262 GLY A CA 1
ATOM 1476 C C . GLY A 1 93 ? -28.396 10.424 -12.506 1.00 21.97 262 GLY A C 1
ATOM 1477 O O . GLY A 1 93 ? -27.164 10.372 -12.586 1.00 20.96 262 GLY A O 1
ATOM 1481 N N . ARG A 1 94 ? -29.063 10.049 -11.414 1.00 21.27 263 ARG A N 1
ATOM 1482 C CA . ARG A 1 94 ? -28.371 9.494 -10.262 1.00 21.19 263 ARG A CA 1
ATOM 1483 C C . ARG A 1 94 ? -27.667 8.195 -10.605 1.00 19.04 263 ARG A C 1
ATOM 1484 O O . ARG A 1 94 ? -26.516 7.981 -10.212 1.00 19.92 263 ARG A O 1
ATOM 1505 N N . ILE A 1 95 ? -28.343 7.331 -11.362 1.00 19.19 264 ILE A N 1
ATOM 1506 C CA . ILE A 1 95 ? -27.788 6.026 -11.699 1.00 22.73 264 ILE A CA 1
ATOM 1507 C C . ILE A 1 95 ? -26.549 6.181 -12.578 1.00 22.57 264 ILE A C 1
ATOM 1508 O O . ILE A 1 95 ? -25.515 5.556 -12.325 1.00 19.20 264 ILE A O 1
ATOM 1524 N N . VAL A 1 96 ? -26.611 7.022 -13.613 1.00 20.93 265 VAL A N 1
ATOM 1525 C CA . VAL A 1 96 ? -25.431 7.126 -14.469 1.00 20.01 265 VAL A CA 1
ATOM 1526 C C . VAL A 1 96 ? -24.281 7.788 -13.716 1.00 21.09 265 VAL A C 1
ATOM 1527 O O . VAL A 1 96 ? -23.111 7.500 -13.974 1.00 20.84 265 VAL A O 1
ATOM 1540 N N . THR A 1 97 ? -24.592 8.661 -12.751 1.00 19.94 266 THR A N 1
ATOM 1541 C CA . THR A 1 97 ? -23.540 9.279 -11.952 1.00 20.76 266 THR A CA 1
ATOM 1542 C C . THR A 1 97 ? -22.852 8.254 -11.067 1.00 23.17 266 THR A C 1
ATOM 1543 O O . THR A 1 97 ? -21.622 8.271 -10.950 1.00 20.96 266 THR A O 1
ATOM 1554 N N . LEU A 1 98 ? -23.612 7.323 -10.479 1.00 21.98 267 LEU A N 1
ATOM 1555 C CA . LEU A 1 98 ? -22.987 6.261 -9.702 1.00 21.38 267 LEU A CA 1
ATOM 1556 C C . LEU A 1 98 ? -22.110 5.387 -10.588 1.00 21.70 267 LEU A C 1
ATOM 1557 O O . LEU A 1 98 ? -20.983 5.053 -10.214 1.00 18.17 267 LEU A O 1
ATOM 1573 N N . ILE A 1 99 ? -22.588 5.022 -11.785 1.00 21.07 268 ILE A N 1
ATOM 1574 C CA . ILE A 1 99 ? -21.762 4.193 -12.666 1.00 21.63 268 ILE A CA 1
ATOM 1575 C C . ILE A 1 99 ? -20.507 4.947 -13.102 1.00 19.97 268 ILE A C 1
ATOM 1576 O O . ILE A 1 99 ? -19.422 4.361 -13.212 1.00 22.95 268 ILE A O 1
ATOM 1592 N N . SER A 1 100 ? -20.639 6.251 -13.390 1.00 22.39 269 SER A N 1
ATOM 1593 C CA . SER A 1 100 ? -19.487 7.057 -13.791 1.00 23.47 269 SER A CA 1
ATOM 1594 C C . SER A 1 100 ? -18.440 7.140 -12.682 1.00 21.75 269 SER A C 1
ATOM 1595 O O . SER A 1 100 ? -17.230 7.052 -12.942 1.00 19.01 269 SER A O 1
ATOM 1603 N N . PHE A 1 101 ? -18.879 7.369 -11.447 1.00 18.88 270 PHE A N 1
ATOM 1604 C CA . PHE A 1 101 ? -17.930 7.362 -10.344 1.00 18.99 270 PHE A CA 1
ATOM 1605 C C . PHE A 1 101 ? -17.333 5.977 -10.156 1.00 20.25 270 PHE A C 1
ATOM 1606 O O . PHE A 1 101 ? -16.161 5.860 -9.778 1.00 19.50 270 PHE A O 1
ATOM 1623 N N . GLY A 1 102 ? -18.092 4.925 -10.469 1.00 23.01 271 GLY A N 1
ATOM 1624 C CA . GLY A 1 102 ? -17.518 3.584 -10.452 1.00 19.86 271 GLY A CA 1
ATOM 1625 C C . GLY A 1 102 ? -16.340 3.432 -11.388 1.00 19.56 271 GLY A C 1
ATOM 1626 O O . GLY A 1 102 ? -15.316 2.847 -11.033 1.00 21.82 271 GLY A O 1
ATOM 1630 N N . ALA A 1 103 ? -16.473 3.925 -12.626 1.00 22.79 272 ALA A N 1
ATOM 1631 C CA . ALA A 1 103 ? -15.354 3.887 -13.555 1.00 21.87 272 ALA A CA 1
ATOM 1632 C C . ALA A 1 103 ? -14.178 4.704 -13.036 1.00 20.70 272 ALA A C 1
ATOM 1633 O O . ALA A 1 103 ? -13.016 4.310 -13.220 1.00 21.71 272 ALA A O 1
ATOM 1640 N N . PHE A 1 104 ? -14.453 5.805 -12.347 1.00 24.83 273 PHE A N 1
ATOM 1641 C CA . PHE A 1 104 ? -13.386 6.622 -11.768 1.00 26.99 273 PHE A CA 1
ATOM 1642 C C . PHE A 1 104 ? -12.670 5.850 -10.669 1.00 24.93 273 PHE A C 1
ATOM 1643 O O . PHE A 1 104 ? -11.437 5.883 -10.574 1.00 23.71 273 PHE A O 1
ATOM 1660 N N . VAL A 1 105 ? -13.425 5.140 -9.837 1.00 22.19 274 VAL A N 1
ATOM 1661 C CA . VAL A 1 105 ? -12.803 4.318 -8.814 1.00 21.22 274 VAL A CA 1
ATOM 1662 C C . VAL A 1 105 ? -11.985 3.216 -9.466 1.00 22.29 274 VAL A C 1
ATOM 1663 O O . VAL A 1 105 ? -10.903 2.861 -8.982 1.00 22.18 274 VAL A O 1
ATOM 1676 N N . ALA A 1 106 ? -12.466 2.688 -10.602 1.00 24.36 275 ALA A N 1
ATOM 1677 C CA . ALA A 1 106 ? -11.774 1.595 -11.273 1.00 23.28 275 ALA A CA 1
ATOM 1678 C C . ALA A 1 106 ? -10.401 2.027 -11.770 1.00 28.61 275 ALA A C 1
ATOM 1679 O O . ALA A 1 106 ? -9.422 1.277 -11.649 1.00 22.65 275 ALA A O 1
ATOM 1686 N N . LYS A 1 107 ? -10.312 3.231 -12.349 1.00 24.43 276 LYS A N 1
ATOM 1687 C CA . LYS A 1 107 ? -9.020 3.756 -12.768 1.00 25.69 276 LYS A CA 1
ATOM 1688 C C . LYS A 1 107 ? -8.110 3.978 -11.565 1.00 27.16 276 LYS A C 1
ATOM 1689 O O . LYS A 1 107 ? -6.906 3.707 -11.619 1.00 30.35 276 LYS A O 1
ATOM 1708 N N . HIS A 1 108 ? -8.673 4.484 -10.471 1.00 25.30 277 HIS A N 1
ATOM 1709 C CA . HIS A 1 108 ? -7.904 4.620 -9.237 1.00 29.58 277 HIS A CA 1
ATOM 1710 C C . HIS A 1 108 ? -7.315 3.279 -8.816 1.00 29.23 277 HIS A C 1
ATOM 1711 O O . HIS A 1 108 ? -6.123 3.190 -8.497 1.00 27.84 277 HIS A O 1
ATOM 1725 N N . LEU A 1 109 ? -8.128 2.217 -8.822 1.00 28.85 278 LEU A N 1
ATOM 1726 C CA . LEU A 1 109 ? -7.634 0.917 -8.375 1.00 30.19 278 LEU A CA 1
ATOM 1727 C C . LEU A 1 109 ? -6.403 0.501 -9.175 1.00 34.15 278 LEU A C 1
ATOM 1728 O O . LEU A 1 109 ? -5.442 -0.030 -8.617 1.00 38.19 278 LEU A O 1
ATOM 1744 N N . LYS A 1 110 ? -6.415 0.750 -10.486 1.00 27.96 279 LYS A N 1
ATOM 1745 C CA . LYS A 1 110 ? -5.282 0.408 -11.331 1.00 30.91 279 LYS A CA 1
ATOM 1746 C C . LYS A 1 110 ? -4.033 1.222 -10.990 1.00 39.57 279 LYS A C 1
ATOM 1747 O O . LYS A 1 110 ? -2.919 0.699 -11.090 1.00 33.44 279 LYS A O 1
ATOM 1766 N N . THR A 1 111 ? -4.175 2.491 -10.576 1.00 45.42 280 THR A N 1
ATOM 1767 C CA . THR A 1 111 ? -2.984 3.261 -10.229 1.00 37.63 280 THR A CA 1
ATOM 1768 C C . THR A 1 111 ? -2.267 2.640 -9.037 1.00 46.20 280 THR A C 1
ATOM 1769 O O . THR A 1 111 ? -1.032 2.595 -8.997 1.00 53.33 280 THR A O 1
ATOM 1780 N N . ILE A 1 112 ? -3.026 2.168 -8.043 1.00 39.24 281 ILE A N 1
ATOM 1781 C CA . ILE A 1 112 ? -2.406 1.586 -6.856 1.00 44.81 281 ILE A CA 1
ATOM 1782 C C . ILE A 1 112 ? -1.989 0.138 -7.054 1.00 47.35 281 ILE A C 1
ATOM 1783 O O . ILE A 1 112 ? -1.227 -0.390 -6.237 1.00 51.24 281 ILE A O 1
ATOM 1799 N N . ASN A 1 113 ? -2.447 -0.514 -8.121 1.00 43.41 282 ASN A N 1
ATOM 1800 C CA . ASN A 1 113 ? -2.052 -1.884 -8.423 1.00 45.08 282 ASN A CA 1
ATOM 1801 C C . ASN A 1 113 ? -2.502 -2.258 -9.833 1.00 38.44 282 ASN A C 1
ATOM 1802 O O . ASN A 1 113 ? -3.703 -2.374 -10.104 1.00 35.10 282 ASN A O 1
ATOM 1813 N N . GLN A 1 114 ? -1.532 -2.455 -10.728 1.00 36.24 283 GLN A N 1
ATOM 1814 C CA . GLN A 1 114 ? -1.816 -2.767 -12.122 1.00 41.49 283 GLN A CA 1
ATOM 1815 C C . GLN A 1 114 ? -2.652 -4.030 -12.278 1.00 34.70 283 GLN A C 1
ATOM 1816 O O . GLN A 1 114 ? -3.400 -4.153 -13.255 1.00 30.83 283 GLN A O 1
ATOM 1830 N N . GLU A 1 115 ? -2.541 -4.976 -11.347 1.00 38.75 284 GLU A N 1
ATOM 1831 C CA . GLU A 1 115 ? -3.300 -6.221 -11.406 1.00 38.85 284 GLU A CA 1
ATOM 1832 C C . GLU A 1 115 ? -4.664 -6.130 -10.721 1.00 40.39 284 GLU A C 1
ATOM 1833 O O . GLU A 1 115 ? -5.329 -7.165 -10.535 1.00 30.23 284 GLU A O 1
ATOM 1845 N N . SER A 1 116 ? -5.106 -4.926 -10.364 1.00 30.96 285 SER A N 1
ATOM 1846 C CA . SER A 1 116 ? -6.381 -4.773 -9.682 1.00 26.06 285 SER A CA 1
ATOM 1847 C C . SER A 1 116 ? -7.523 -5.337 -10.523 1.00 25.25 285 SER A C 1
ATOM 1848 O O . SER A 1 116 ? -7.583 -5.149 -11.743 1.00 26.74 285 SER A O 1
ATOM 1856 N N . CYS A 1 117 ? -8.440 -6.019 -9.836 1.00 27.47 286 CYS A N 1
ATOM 1857 C CA . CYS A 1 117 ? -9.654 -6.543 -10.440 1.00 25.84 286 CYS A CA 1
ATOM 1858 C C . CYS A 1 117 ? -10.806 -5.557 -10.256 1.00 26.48 286 CYS A C 1
ATOM 1859 O O . CYS A 1 117 ? -10.916 -4.910 -9.208 1.00 24.51 286 CYS A O 1
ATOM 1867 N N . ILE A 1 118 ? -11.670 -5.456 -11.273 1.00 29.46 287 ILE A N 1
ATOM 1868 C CA . ILE A 1 118 ? -12.826 -4.566 -11.193 1.00 21.68 287 ILE A CA 1
ATOM 1869 C C . ILE A 1 118 ? -14.124 -5.295 -10.841 1.00 28.98 287 ILE A C 1
ATOM 1870 O O . ILE A 1 118 ? -15.129 -4.627 -10.549 1.00 24.91 287 ILE A O 1
ATOM 1886 N N . GLU A 1 119 ? -14.125 -6.632 -10.802 1.00 25.07 288 GLU A N 1
ATOM 1887 C CA . GLU A 1 119 ? -15.378 -7.347 -10.565 1.00 25.59 288 GLU A CA 1
ATOM 1888 C C . GLU A 1 119 ? -15.984 -7.044 -9.202 1.00 27.56 288 GLU A C 1
ATOM 1889 O O . GLU A 1 119 ? -17.203 -6.817 -9.129 1.00 25.49 288 GLU A O 1
ATOM 1901 N N . PRO A 1 120 ? -15.236 -7.040 -8.103 1.00 29.15 289 PRO A N 1
ATOM 1902 C CA . PRO A 1 120 ? -15.866 -6.687 -6.815 1.00 29.74 289 PRO A CA 1
ATOM 1903 C C . PRO A 1 120 ? -16.585 -5.345 -6.875 1.00 28.43 289 PRO A C 1
ATOM 1904 O O . PRO A 1 120 ? -17.699 -5.204 -6.349 1.00 24.41 289 PRO A O 1
ATOM 1915 N N . LEU A 1 121 ? -15.975 -4.351 -7.528 1.00 25.24 290 LEU A N 1
ATOM 1916 C CA . LEU A 1 121 ? -16.606 -3.039 -7.673 1.00 24.22 290 LEU A CA 1
ATOM 1917 C C . LEU A 1 121 ? -17.878 -3.101 -8.519 1.00 19.61 290 LEU A C 1
ATOM 1918 O O . LEU A 1 121 ? -18.936 -2.604 -8.109 1.00 24.62 290 LEU A O 1
ATOM 1934 N N . ALA A 1 122 ? -17.786 -3.683 -9.712 1.00 25.75 291 ALA A N 1
ATOM 1935 C CA . ALA A 1 122 ? -18.947 -3.771 -10.596 1.00 21.80 291 ALA A CA 1
ATOM 1936 C C . ALA A 1 122 ? -20.093 -4.538 -9.953 1.00 27.44 291 ALA A C 1
ATOM 1937 O O . ALA A 1 122 ? -21.261 -4.201 -10.172 1.00 24.69 291 ALA A O 1
ATOM 1944 N N . GLU A 1 123 ? -19.779 -5.558 -9.150 1.00 26.49 292 GLU A N 1
ATOM 1945 C CA . GLU A 1 123 ? -20.809 -6.323 -8.454 1.00 21.47 292 GLU A CA 1
ATOM 1946 C C . GLU A 1 123 ? -21.484 -5.488 -7.373 1.00 24.84 292 GLU A C 1
ATOM 1947 O O . GLU A 1 123 ? -22.710 -5.561 -7.194 1.00 24.49 292 GLU A O 1
ATOM 1959 N N . SER A 1 124 ? -20.712 -4.675 -6.646 1.00 24.52 293 SER A N 1
ATOM 1960 C CA . SER A 1 124 ? -21.309 -3.859 -5.597 1.00 25.90 293 SER A CA 1
ATOM 1961 C C . SER A 1 124 ? -22.244 -2.797 -6.181 1.00 25.81 293 SER A C 1
ATOM 1962 O O . SER A 1 124 ? -23.314 -2.529 -5.616 1.00 25.81 293 SER A O 1
ATOM 1970 N N . ILE A 1 125 ? -21.870 -2.196 -7.316 1.00 21.94 294 ILE A N 1
ATOM 1971 C CA . ILE A 1 125 ? -22.746 -1.243 -7.987 1.00 22.61 294 ILE A CA 1
ATOM 1972 C C . ILE A 1 125 ? -23.985 -1.947 -8.500 1.00 19.81 294 ILE A C 1
ATOM 1973 O O . ILE A 1 125 ? -25.115 -1.492 -8.299 1.00 20.06 294 ILE A O 1
ATOM 1989 N N . THR A 1 126 ? -23.779 -3.079 -9.182 1.00 22.88 295 THR A N 1
ATOM 1990 C CA . THR A 1 126 ? -24.892 -3.811 -9.770 1.00 23.10 295 THR A CA 1
ATOM 1991 C C . THR A 1 126 ? -25.873 -4.261 -8.695 1.00 24.61 295 THR A C 1
ATOM 1992 O O . THR A 1 126 ? -27.092 -4.210 -8.903 1.00 21.02 295 THR A O 1
ATOM 2003 N N . ASP A 1 127 ? -25.357 -4.656 -7.522 1.00 25.09 296 ASP A N 1
ATOM 2004 C CA . ASP A 1 127 ? -26.202 -5.110 -6.421 1.00 28.56 296 ASP A CA 1
ATOM 2005 C C . ASP A 1 127 ? -27.117 -3.998 -5.928 1.00 25.30 296 ASP A C 1
ATOM 2006 O O . ASP A 1 127 ? -28.321 -4.198 -5.742 1.00 31.63 296 ASP A O 1
ATOM 2015 N N . VAL A 1 128 ? -26.549 -2.829 -5.649 1.00 25.39 297 VAL A N 1
ATOM 2016 C CA . VAL A 1 128 ? -27.374 -1.706 -5.234 1.00 20.50 297 VAL A CA 1
ATOM 2017 C C . VAL A 1 128 ? -28.462 -1.446 -6.265 1.00 26.97 297 VAL A C 1
ATOM 2018 O O . VAL A 1 128 ? -29.651 -1.341 -5.930 1.00 25.67 297 VAL A O 1
ATOM 2031 N N . LEU A 1 129 ? -28.071 -1.339 -7.541 1.00 23.63 298 LEU A N 1
ATOM 2032 C CA . LEU A 1 129 ? -29.040 -0.950 -8.554 1.00 22.26 298 LEU A CA 1
ATOM 2033 C C . LEU A 1 129 ? -30.083 -2.040 -8.767 1.00 27.49 298 LEU A C 1
ATOM 2034 O O . LEU A 1 129 ? -31.290 -1.776 -8.699 1.00 29.42 298 LEU A O 1
ATOM 2050 N N . VAL A 1 130 ? -29.645 -3.272 -9.044 1.00 24.22 299 VAL A N 1
ATOM 2051 C CA . VAL A 1 130 ? -30.590 -4.306 -9.444 1.00 23.27 299 VAL A CA 1
ATOM 2052 C C . VAL A 1 130 ? -31.376 -4.821 -8.246 1.00 27.04 299 VAL A C 1
ATOM 2053 O O . VAL A 1 130 ? -32.602 -4.970 -8.313 1.00 28.39 299 VAL A O 1
ATOM 2066 N N . ARG A 1 131 ? -30.727 -5.057 -7.109 1.00 23.40 300 ARG A N 1
ATOM 2067 C CA . ARG A 1 131 ? -31.463 -5.610 -5.983 1.00 29.83 300 ARG A CA 1
ATOM 2068 C C . ARG A 1 131 ? -32.376 -4.566 -5.334 1.00 27.37 300 ARG A C 1
ATOM 2069 O O . ARG A 1 131 ? -33.540 -4.851 -5.044 1.00 28.09 300 ARG A O 1
ATOM 2090 N N . THR A 1 132 ? -31.871 -3.350 -5.074 1.00 28.88 301 THR A N 1
ATOM 2091 C CA . THR A 1 132 ? -32.709 -2.414 -4.315 1.00 20.62 301 THR A CA 1
ATOM 2092 C C . THR A 1 132 ? -33.669 -1.617 -5.189 1.00 23.56 301 THR A C 1
ATOM 2093 O O . THR A 1 132 ? -34.638 -1.056 -4.662 1.00 26.11 301 THR A O 1
ATOM 2104 N N . LYS A 1 133 ? -33.462 -1.581 -6.515 1.00 22.67 302 LYS A N 1
ATOM 2105 C CA . LYS A 1 133 ? -34.369 -0.854 -7.397 1.00 26.98 302 LYS A CA 1
ATOM 2106 C C . LYS A 1 133 ? -34.897 -1.747 -8.518 1.00 25.83 302 LYS A C 1
ATOM 2107 O O . LYS A 1 133 ? -35.284 -1.233 -9.582 1.00 24.70 302 LYS A O 1
ATOM 2126 N N . ARG A 1 134 ? -34.887 -3.065 -8.303 1.00 23.06 303 ARG A N 1
ATOM 2127 C CA . ARG A 1 134 ? -35.344 -4.050 -9.280 1.00 19.14 303 ARG A CA 1
ATOM 2128 C C . ARG A 1 134 ? -36.602 -3.617 -10.020 1.00 22.35 303 ARG A C 1
ATOM 2129 O O . ARG A 1 134 ? -36.604 -3.506 -11.256 1.00 20.52 303 ARG A O 1
ATOM 2150 N N . ASP A 1 135 ? -37.691 -3.396 -9.281 1.00 22.86 304 ASP A N 1
ATOM 2151 C CA . ASP A 1 135 ? -38.972 -3.172 -9.935 1.00 24.14 304 ASP A CA 1
ATOM 2152 C C . ASP A 1 135 ? -39.025 -1.818 -10.624 1.00 25.85 304 ASP A C 1
ATOM 2153 O O . ASP A 1 135 ? -39.690 -1.679 -11.657 1.00 24.42 304 ASP A O 1
ATOM 2162 N N . TRP A 1 136 ? -38.351 -0.813 -10.065 1.00 24.16 305 TRP A N 1
ATOM 2163 C CA . TRP A 1 136 ? -38.220 0.462 -10.753 1.00 25.11 305 TRP A CA 1
ATOM 2164 C C . TRP A 1 136 ? -37.547 0.280 -12.110 1.00 28.69 305 TRP A C 1
ATOM 2165 O O . TRP A 1 136 ? -37.993 0.830 -13.125 1.00 23.21 305 TRP A O 1
ATOM 2186 N N . LEU A 1 137 ? -36.452 -0.483 -12.137 1.00 25.00 306 LEU A N 1
ATOM 2187 C CA . LEU A 1 137 ? -35.760 -0.739 -13.395 1.00 24.27 306 LEU A CA 1
ATOM 2188 C C . LEU A 1 137 ? -36.673 -1.441 -14.387 1.00 26.50 306 LEU A C 1
ATOM 2189 O O . LEU A 1 137 ? -36.720 -1.081 -15.571 1.00 26.72 306 LEU A O 1
ATOM 2205 N N . VAL A 1 138 ? -37.424 -2.433 -13.914 1.00 25.71 307 VAL A N 1
ATOM 2206 C CA . VAL A 1 138 ? -38.348 -3.152 -14.784 1.00 29.80 307 VAL A CA 1
ATOM 2207 C C . VAL A 1 138 ? -39.398 -2.198 -15.335 1.00 30.49 307 VAL A C 1
ATOM 2208 O O . VAL A 1 138 ? -39.673 -2.183 -16.534 1.00 27.60 307 VAL A O 1
ATOM 2221 N N . LYS A 1 139 ? -39.989 -1.379 -14.463 1.00 27.95 308 LYS A N 1
ATOM 2222 C CA . LYS A 1 139 ? -41.001 -0.426 -14.904 1.00 30.35 308 LYS A CA 1
ATOM 2223 C C . LYS A 1 139 ? -40.447 0.513 -15.967 1.00 35.61 308 LYS A C 1
ATOM 2224 O O . LYS A 1 139 ? -41.146 0.869 -16.918 1.00 28.87 308 LYS A O 1
ATOM 2243 N N . GLN A 1 140 ? -39.173 0.905 -15.846 1.00 28.59 309 GLN A N 1
ATOM 2244 C CA . GLN A 1 140 ? -38.547 1.765 -16.843 1.00 29.86 309 GLN A CA 1
ATOM 2245 C C . GLN A 1 140 ? -38.072 1.011 -18.075 1.00 30.67 309 GLN A C 1
ATOM 2246 O O . GLN A 1 140 ? -37.479 1.633 -18.960 1.00 36.36 309 GLN A O 1
ATOM 2260 N N . ARG A 1 141 ? -38.334 -0.303 -18.164 1.00 32.21 310 ARG A N 1
ATOM 2261 C CA . ARG A 1 141 ? -37.894 -1.159 -19.281 1.00 38.82 310 ARG A CA 1
ATOM 2262 C C . ARG A 1 141 ? -36.371 -1.274 -19.320 1.00 35.53 310 ARG A C 1
ATOM 2263 O O . ARG A 1 141 ? -35.750 -1.311 -20.383 1.00 25.72 310 ARG A O 1
ATOM 2284 N N . GLY A 1 142 ? -35.786 -1.318 -18.131 1.00 32.61 311 GLY A N 1
ATOM 2285 C CA . GLY A 1 142 ? -34.381 -1.646 -18.006 1.00 29.79 311 GLY A CA 1
ATOM 2286 C C . GLY A 1 142 ? -33.491 -0.756 -18.821 1.00 25.06 311 GLY A C 1
ATOM 2287 O O . GLY A 1 142 ? -33.608 0.479 -18.814 1.00 24.49 311 GLY A O 1
ATOM 2291 N N . TRP A 1 143 ? -32.541 -1.389 -19.504 1.00 25.58 312 TRP A N 1
ATOM 2292 C CA . TRP A 1 143 ? -31.514 -0.629 -20.200 1.00 24.99 312 TRP A CA 1
ATOM 2293 C C . TRP A 1 143 ? -32.052 0.032 -21.452 1.00 29.13 312 TRP A C 1
ATOM 2294 O O . TRP A 1 143 ? -31.481 1.039 -21.885 1.00 29.46 312 TRP A O 1
ATOM 2315 N N . ASP A 1 144 ? -33.166 -0.456 -22.008 1.00 24.49 313 ASP A N 1
ATOM 2316 C CA . ASP A 1 144 ? -33.832 0.307 -23.058 1.00 26.14 313 ASP A CA 1
ATOM 2317 C C . ASP A 1 144 ? -34.235 1.694 -22.554 1.00 24.61 313 ASP A C 1
ATOM 2318 O O . ASP A 1 144 ? -34.050 2.689 -23.260 1.00 26.26 313 ASP A O 1
ATOM 2327 N N . GLY A 1 145 ? -34.800 1.787 -21.349 1.00 26.30 314 GLY A N 1
ATOM 2328 C CA . GLY A 1 145 ? -35.157 3.089 -20.808 1.00 28.08 314 GLY A CA 1
ATOM 2329 C C . GLY A 1 145 ? -33.958 3.971 -20.550 1.00 25.91 314 GLY A C 1
ATOM 2330 O O . GLY A 1 145 ? -34.034 5.192 -20.733 1.00 23.94 314 GLY A O 1
ATOM 2334 N N . PHE A 1 146 ? -32.839 3.375 -20.136 1.00 22.24 315 PHE A N 1
ATOM 2335 C CA . PHE A 1 146 ? -31.576 4.092 -20.016 1.00 23.97 315 PHE A CA 1
ATOM 2336 C C . PHE A 1 146 ? -31.169 4.713 -21.349 1.00 24.17 315 PHE A C 1
ATOM 2337 O O . PHE A 1 146 ? -30.890 5.912 -21.429 1.00 25.45 315 PHE A O 1
ATOM 2354 N N . VAL A 1 147 ? -31.117 3.898 -22.410 1.00 23.28 316 VAL A N 1
ATOM 2355 C CA . VAL A 1 147 ? -30.775 4.401 -23.740 1.00 23.86 316 VAL A CA 1
ATOM 2356 C C . VAL A 1 147 ? -31.726 5.531 -24.141 1.00 24.92 316 VAL A C 1
ATOM 2357 O O . VAL A 1 147 ? -31.299 6.597 -24.587 1.00 24.45 316 VAL A O 1
ATOM 2370 N N . GLU A 1 148 ? -33.027 5.316 -23.938 1.00 24.47 317 GLU A N 1
ATOM 2371 C CA . GLU A 1 148 ? -34.026 6.277 -24.378 1.00 28.24 317 GLU A CA 1
ATOM 2372 C C . GLU A 1 148 ? -33.965 7.565 -23.563 1.00 32.38 317 GLU A C 1
ATOM 2373 O O . GLU A 1 148 ? -34.182 8.650 -24.100 1.00 29.71 317 GLU A O 1
ATOM 2385 N N . PHE A 1 149 ? -33.663 7.474 -22.259 1.00 27.82 318 PHE A N 1
ATOM 2386 C CA . PHE A 1 149 ? -33.665 8.676 -21.429 1.00 22.18 318 PHE A CA 1
ATOM 2387 C C . PHE A 1 149 ? -32.578 9.662 -21.855 1.00 25.08 318 PHE A C 1
ATOM 2388 O O . PHE A 1 149 ? -32.792 10.879 -21.835 1.00 26.13 318 PHE A O 1
ATOM 2405 N N . PHE A 1 150 ? -31.408 9.162 -22.247 1.00 23.47 319 PHE A N 1
ATOM 2406 C CA . PHE A 1 150 ? -30.322 10.044 -22.683 1.00 23.00 319 PHE A CA 1
ATOM 2407 C C . PHE A 1 150 ? -30.340 10.317 -24.175 1.00 26.99 319 PHE A C 1
ATOM 2408 O O . PHE A 1 150 ? -29.768 11.322 -24.612 1.00 24.76 319 PHE A O 1
ATOM 2425 N N . HIS A 1 151 ? -31.008 9.465 -24.953 1.00 29.70 320 HIS A N 1
ATOM 2426 C CA . HIS A 1 151 ? -31.134 9.598 -26.401 1.00 27.49 320 HIS A CA 1
ATOM 2427 C C . HIS A 1 151 ? -29.907 10.223 -27.043 1.00 28.87 320 HIS A C 1
ATOM 2428 O O . HIS A 1 151 ? -30.001 11.254 -27.705 1.00 25.18 320 HIS A O 1
ATOM 2442 N N . VAL A 1 152 ? -28.749 9.585 -26.871 1.00 28.33 321 VAL A N 1
ATOM 2443 C CA . VAL A 1 152 ? -27.531 10.074 -27.499 1.00 26.21 321 VAL A CA 1
ATOM 2444 C C . VAL A 1 152 ? -27.656 9.991 -29.017 1.00 36.17 321 VAL A C 1
ATOM 2445 O O . VAL A 1 152 ? -28.250 9.061 -29.575 1.00 29.33 321 VAL A O 1
ATOM 2458 N N . GLU A 1 153 ? -27.096 10.980 -29.698 1.00 45.18 322 GLU A N 1
ATOM 2459 C CA . GLU A 1 153 ? -27.213 11.021 -31.147 1.00 60.72 322 GLU A CA 1
ATOM 2460 C C . GLU A 1 153 ? -26.040 10.292 -31.792 1.00 59.00 322 GLU A C 1
ATOM 2461 O O . GLU A 1 153 ? -24.948 10.200 -31.223 1.00 55.10 322 GLU A O 1
ATOM 2473 N N . ASP A 1 154 ? -26.282 9.765 -32.985 1.00 58.93 323 ASP A N 1
ATOM 2474 C CA . ASP A 1 154 ? -25.268 9.052 -33.750 1.00 69.34 323 ASP A CA 1
ATOM 2475 C C . ASP A 1 154 ? -24.575 7.999 -32.879 1.00 68.71 323 ASP A C 1
ATOM 2476 O O . ASP A 1 154 ? -23.361 7.998 -32.688 1.00 65.57 323 ASP A O 1
ATOM 2485 N N . LEU A 1 155 ? -25.393 7.105 -32.339 1.00 63.92 324 LEU A N 1
ATOM 2486 C CA . LEU A 1 155 ? -24.879 6.023 -31.500 1.00 63.23 324 LEU A CA 1
ATOM 2487 C C . LEU A 1 155 ? -24.063 5.089 -32.391 1.00 63.79 324 LEU A C 1
ATOM 2488 O O . LEU A 1 155 ? -22.865 4.882 -32.184 1.00 59.27 324 LEU A O 1
ATOM 2505 N N . GLY B 1 1 ? -20.340 10.789 17.468 1.00 41.77 170 GLY B N 1
ATOM 2506 C CA . GLY B 1 1 ? -21.341 10.068 18.233 1.00 50.75 170 GLY B CA 1
ATOM 2507 C C . GLY B 1 1 ? -21.915 8.881 17.477 1.00 50.42 170 GLY B C 1
ATOM 2508 O O . GLY B 1 1 ? -21.386 8.472 16.444 1.00 46.97 170 GLY B O 1
ATOM 2511 N N . SER B 1 2 ? -23.011 8.330 17.985 1.00 52.40 171 SER B N 1
ATOM 2512 C CA . SER B 1 2 ? -23.650 7.187 17.359 1.00 43.91 171 SER B CA 1
ATOM 2513 C C . SER B 1 2 ? -24.835 7.630 16.505 1.00 44.62 171 SER B C 1
ATOM 2514 O O . SER B 1 2 ? -25.185 8.809 16.429 1.00 48.27 171 SER B O 1
ATOM 2522 N N . ASP B 1 3 ? -25.452 6.656 15.842 1.00 48.10 172 ASP B N 1
ATOM 2523 C CA . ASP B 1 3 ? -26.557 6.887 14.913 1.00 42.47 172 ASP B CA 1
ATOM 2524 C C . ASP B 1 3 ? -27.864 6.871 15.696 1.00 40.76 172 ASP B C 1
ATOM 2525 O O . ASP B 1 3 ? -28.444 5.811 15.949 1.00 42.97 172 ASP B O 1
ATOM 2534 N N . GLU B 1 4 ? -28.352 8.057 16.057 1.00 37.40 173 GLU B N 1
ATOM 2535 C CA . GLU B 1 4 ? -29.500 8.136 16.950 1.00 40.89 173 GLU B CA 1
ATOM 2536 C C . GLU B 1 4 ? -30.776 7.644 16.283 1.00 35.02 173 GLU B C 1
ATOM 2537 O O . GLU B 1 4 ? -31.665 7.128 16.969 1.00 37.72 173 GLU B O 1
ATOM 2549 N N . LEU B 1 5 ? -30.895 7.801 14.966 1.00 31.68 174 LEU B N 1
ATOM 2550 C CA . LEU B 1 5 ? -32.083 7.316 14.277 1.00 35.35 174 LEU B CA 1
ATOM 2551 C C . LEU B 1 5 ? -32.113 5.789 14.275 1.00 28.98 174 LEU B C 1
ATOM 2552 O O . LEU B 1 5 ? -33.155 5.175 14.530 1.00 31.56 174 LEU B O 1
ATOM 2568 N N . TYR B 1 6 ? -30.984 5.158 13.967 1.00 24.93 175 TYR B N 1
ATOM 2569 C CA . TYR B 1 6 ? -30.918 3.707 14.038 1.00 28.57 175 TYR B CA 1
ATOM 2570 C C . TYR B 1 6 ? -31.282 3.217 15.436 1.00 28.77 175 TYR B C 1
ATOM 2571 O O . TYR B 1 6 ? -32.132 2.338 15.596 1.00 28.05 175 TYR B O 1
ATOM 2589 N N . ARG B 1 7 ? -30.679 3.823 16.466 1.00 32.36 176 ARG B N 1
ATOM 2590 C CA . ARG B 1 7 ? -30.933 3.408 17.843 1.00 37.67 176 ARG B CA 1
ATOM 2591 C C . ARG B 1 7 ? -32.406 3.544 18.201 1.00 36.72 176 ARG B C 1
ATOM 2592 O O . ARG B 1 7 ? -33.031 2.595 18.695 1.00 36.32 176 ARG B O 1
ATOM 2613 N N . GLN B 1 8 ? -32.973 4.734 17.994 1.00 32.09 177 GLN B N 1
ATOM 2614 C CA . GLN B 1 8 ? -34.383 4.925 18.309 1.00 34.72 177 GLN B CA 1
ATOM 2615 C C . GLN B 1 8 ? -35.254 3.928 17.551 1.00 24.96 177 GLN B C 1
ATOM 2616 O O . GLN B 1 8 ? -36.222 3.391 18.106 1.00 27.26 177 GLN B O 1
ATOM 2630 N N . SER B 1 9 ? -34.930 3.667 16.279 1.00 24.99 178 SER B N 1
ATOM 2631 C CA . SER B 1 9 ? -35.745 2.762 15.469 1.00 22.70 178 SER B CA 1
ATOM 2632 C C . SER B 1 9 ? -35.650 1.322 15.967 1.00 28.39 178 SER B C 1
ATOM 2633 O O . SER B 1 9 ? -36.656 0.604 16.017 1.00 27.28 178 SER B O 1
ATOM 2641 N N . LEU B 1 10 ? -34.445 0.883 16.323 1.00 29.61 179 LEU B N 1
ATOM 2642 C CA . LEU B 1 10 ? -34.276 -0.459 16.854 1.00 28.18 179 LEU B CA 1
ATOM 2643 C C . LEU B 1 10 ? -34.968 -0.607 18.199 1.00 28.16 179 LEU B C 1
ATOM 2644 O O . LEU B 1 10 ? -35.586 -1.642 18.470 1.00 31.17 179 LEU B O 1
ATOM 2660 N N . GLU B 1 11 ? -34.886 0.413 19.054 1.00 30.84 180 GLU B N 1
ATOM 2661 C CA . GLU B 1 11 ? -35.540 0.337 20.354 1.00 31.39 180 GLU B CA 1
ATOM 2662 C C . GLU B 1 11 ? -37.048 0.191 20.190 1.00 32.35 180 GLU B C 1
ATOM 2663 O O . GLU B 1 11 ? -37.678 -0.668 20.823 1.00 30.08 180 GLU B O 1
ATOM 2675 N N . ILE B 1 12 ? -37.638 1.001 19.306 1.00 27.58 181 ILE B N 1
ATOM 2676 C CA . ILE B 1 12 ? -39.075 0.935 19.069 1.00 29.31 181 ILE B CA 1
ATOM 2677 C C . ILE B 1 12 ? -39.472 -0.427 18.512 1.00 30.02 181 ILE B C 1
ATOM 2678 O O . ILE B 1 12 ? -40.439 -1.050 18.972 1.00 26.48 181 ILE B O 1
ATOM 2694 N N . ILE B 1 13 ? -38.755 -0.892 17.483 1.00 27.51 182 ILE B N 1
ATOM 2695 C CA . ILE B 1 13 ? -39.187 -2.085 16.768 1.00 25.14 182 ILE B CA 1
ATOM 2696 C C . ILE B 1 13 ? -38.959 -3.325 17.617 1.00 28.05 182 ILE B C 1
ATOM 2697 O O . ILE B 1 13 ? -39.765 -4.262 17.596 1.00 28.77 182 ILE B O 1
ATOM 2713 N N . SER B 1 14 ? -37.846 -3.360 18.352 1.00 27.30 183 SER B N 1
ATOM 2714 C CA . SER B 1 14 ? -37.560 -4.477 19.240 1.00 37.34 183 SER B CA 1
ATOM 2715 C C . SER B 1 14 ? -38.615 -4.599 20.333 1.00 34.57 183 SER B C 1
ATOM 2716 O O . SER B 1 14 ? -39.082 -5.699 20.657 1.00 34.69 183 SER B O 1
ATOM 2724 N N . ARG B 1 15 ? -38.969 -3.468 20.949 1.00 30.72 184 ARG B N 1
ATOM 2725 C CA . ARG B 1 15 ? -39.916 -3.505 22.055 1.00 39.04 184 ARG B CA 1
ATOM 2726 C C . ARG B 1 15 ? -41.290 -3.946 21.577 1.00 40.14 184 ARG B C 1
ATOM 2727 O O . ARG B 1 15 ? -41.993 -4.681 22.282 1.00 41.56 184 ARG B O 1
ATOM 2748 N N . TYR B 1 16 ? -41.695 -3.512 20.386 1.00 32.00 185 TYR B N 1
ATOM 2749 C CA . TYR B 1 16 ? -42.963 -3.982 19.850 1.00 29.76 185 TYR B CA 1
ATOM 2750 C C . TYR B 1 16 ? -42.911 -5.488 19.606 1.00 35.94 185 TYR B C 1
ATOM 2751 O O . TYR B 1 16 ? -43.822 -6.225 19.997 1.00 29.66 185 TYR B O 1
ATOM 2769 N N . LEU B 1 17 ? -41.839 -5.965 18.964 1.00 32.19 186 LEU B N 1
ATOM 2770 C CA . LEU B 1 17 ? -41.743 -7.388 18.660 1.00 40.36 186 LEU B CA 1
ATOM 2771 C C . LEU B 1 17 ? -41.678 -8.219 19.938 1.00 37.97 186 LEU B C 1
ATOM 2772 O O . LEU B 1 17 ? -42.277 -9.297 20.013 1.00 38.27 186 LEU B O 1
ATOM 2788 N N . ARG B 1 18 ? -40.973 -7.720 20.958 1.00 36.91 187 ARG B N 1
ATOM 2789 C CA . ARG B 1 18 ? -40.849 -8.444 22.216 1.00 34.22 187 ARG B CA 1
ATOM 2790 C C . ARG B 1 18 ? -42.185 -8.511 22.951 1.00 40.36 187 ARG B C 1
ATOM 2791 O O . ARG B 1 18 ? -42.591 -9.582 23.418 1.00 41.10 187 ARG B O 1
ATOM 2812 N N . GLU B 1 19 ? -42.893 -7.382 23.063 1.00 37.14 188 GLU B N 1
ATOM 2813 C CA . GLU B 1 19 ? -44.156 -7.398 23.784 1.00 37.52 188 GLU B CA 1
ATOM 2814 C C . GLU B 1 19 ? -45.227 -8.147 23.004 1.00 44.72 188 GLU B C 1
ATOM 2815 O O . GLU B 1 19 ? -46.114 -8.760 23.609 1.00 46.36 188 GLU B O 1
ATOM 2827 N N . GLN B 1 20 ? -45.164 -8.127 21.670 1.00 36.73 189 GLN B N 1
ATOM 2828 C CA . GLN B 1 20 ? -46.094 -8.942 20.896 1.00 40.43 189 GLN B CA 1
ATOM 2829 C C . GLN B 1 20 ? -45.811 -10.428 21.097 1.00 41.38 189 GLN B C 1
ATOM 2830 O O . GLN B 1 20 ? -46.742 -11.235 21.201 1.00 35.32 189 GLN B O 1
ATOM 2844 N N . ALA B 1 21 ? -44.532 -10.808 21.167 1.00 44.45 190 ALA B N 1
ATOM 2845 C CA . ALA B 1 21 ? -44.178 -12.220 21.251 1.00 44.60 190 ALA B CA 1
ATOM 2846 C C . ALA B 1 21 ? -44.418 -12.794 22.643 1.00 49.00 190 ALA B C 1
ATOM 2847 O O . ALA B 1 21 ? -44.810 -13.961 22.771 1.00 44.59 190 ALA B O 1
ATOM 2854 N N . THR B 1 22 ? -44.184 -11.999 23.689 1.00 47.23 191 THR B N 1
ATOM 2855 C CA . THR B 1 22 ? -44.355 -12.478 25.053 1.00 47.92 191 THR B CA 1
ATOM 2856 C C . THR B 1 22 ? -45.738 -12.193 25.617 1.00 52.04 191 THR B C 1
ATOM 2857 O O . THR B 1 22 ? -46.150 -12.854 26.576 1.00 56.96 191 THR B O 1
ATOM 2868 N N . GLY B 1 23 ? -46.455 -11.220 25.056 1.00 51.12 192 GLY B N 1
ATOM 2869 C CA . GLY B 1 23 ? -47.716 -10.803 25.628 1.00 48.95 192 GLY B CA 1
ATOM 2870 C C . GLY B 1 23 ? -47.590 -9.961 26.873 1.00 50.03 192 GLY B C 1
ATOM 2871 O O . GLY B 1 23 ? -48.563 -9.821 27.612 1.00 56.07 192 GLY B O 1
ATOM 2875 N N . ALA B 1 24 ? -46.414 -9.393 27.125 1.00 45.63 193 ALA B N 1
ATOM 2876 C CA . ALA B 1 24 ? -46.182 -8.583 28.310 1.00 58.77 193 ALA B CA 1
ATOM 2877 C C . ALA B 1 24 ? -45.507 -7.275 27.924 1.00 57.19 193 ALA B C 1
ATOM 2878 O O . ALA B 1 24 ? -44.683 -7.230 27.008 1.00 56.97 193 ALA B O 1
ATOM 2885 N N . LYS B 1 25 ? -45.856 -6.215 28.648 1.00 59.26 194 LYS B N 1
ATOM 2886 C CA . LYS B 1 25 ? -45.332 -4.878 28.394 1.00 63.56 194 LYS B CA 1
ATOM 2887 C C . LYS B 1 25 ? -44.040 -4.647 29.170 1.00 66.40 194 LYS B C 1
ATOM 2888 O O . LYS B 1 25 ? -43.911 -5.057 30.327 1.00 70.54 194 LYS B O 1
ATOM 2907 N N . ASP B 1 26 ? -43.077 -3.999 28.512 1.00 62.60 195 ASP B N 1
ATOM 2908 C CA . ASP B 1 26 ? -41.806 -3.659 29.148 1.00 62.87 195 ASP B CA 1
ATOM 2909 C C . ASP B 1 26 ? -41.976 -2.350 29.911 1.00 68.33 195 ASP B C 1
ATOM 2910 O O . ASP B 1 26 ? -42.169 -1.286 29.309 1.00 66.46 195 ASP B O 1
ATOM 2919 N N . THR B 1 27 ? -41.907 -2.426 31.240 1.00 70.44 196 THR B N 1
ATOM 2920 C CA . THR B 1 27 ? -42.124 -1.272 32.103 1.00 75.74 196 THR B CA 1
ATOM 2921 C C . THR B 1 27 ? -40.892 -0.386 32.252 1.00 70.00 196 THR B C 1
ATOM 2922 O O . THR B 1 27 ? -40.973 0.647 32.923 1.00 71.57 196 THR B O 1
ATOM 2933 N N . LYS B 1 28 ? -39.761 -0.758 31.658 1.00 69.38 197 LYS B N 1
ATOM 2934 C CA . LYS B 1 28 ? -38.557 0.045 31.790 1.00 69.57 197 LYS B CA 1
ATOM 2935 C C . LYS B 1 28 ? -38.676 1.340 30.987 1.00 72.93 197 LYS B C 1
ATOM 2936 O O . LYS B 1 28 ? -39.382 1.394 29.975 1.00 72.76 197 LYS B O 1
ATOM 2955 N N . PRO B 1 29 ? -37.985 2.393 31.405 1.00 69.18 198 PRO B N 1
ATOM 2956 C CA . PRO B 1 29 ? -38.027 3.650 30.655 1.00 72.81 198 PRO B CA 1
ATOM 2957 C C . PRO B 1 29 ? -37.193 3.562 29.381 1.00 73.72 198 PRO B C 1
ATOM 2958 O O . PRO B 1 29 ? -36.248 2.780 29.262 1.00 66.63 198 PRO B O 1
ATOM 2969 N N . MET B 1 30 ? -37.574 4.403 28.424 1.00 74.18 199 MET B N 1
ATOM 2970 C CA . MET B 1 30 ? -36.895 4.477 27.143 1.00 70.05 199 MET B CA 1
ATOM 2971 C C . MET B 1 30 ? -35.825 5.564 27.153 1.00 79.29 199 MET B C 1
ATOM 2972 O O . MET B 1 30 ? -35.773 6.423 28.039 1.00 79.82 199 MET B O 1
ATOM 2986 N N . GLY B 1 31 ? -34.963 5.518 26.139 1.00 75.61 200 GLY B N 1
ATOM 2987 C CA . GLY B 1 31 ? -33.855 6.443 26.036 1.00 76.43 200 GLY B CA 1
ATOM 2988 C C . GLY B 1 31 ? -34.239 7.771 25.422 1.00 72.81 200 GLY B C 1
ATOM 2989 O O . GLY B 1 31 ? -35.352 8.259 25.633 1.00 73.07 200 GLY B O 1
ATOM 2993 N N . ARG B 1 32 ? -33.324 8.360 24.654 1.00 75.39 201 ARG B N 1
ATOM 2994 C CA . ARG B 1 32 ? -33.558 9.686 24.099 1.00 81.13 201 ARG B CA 1
ATOM 2995 C C . ARG B 1 32 ? -34.845 9.705 23.279 1.00 78.44 201 ARG B C 1
ATOM 2996 O O . ARG B 1 32 ? -35.211 8.723 22.624 1.00 75.19 201 ARG B O 1
ATOM 3017 N N . SER B 1 33 ? -35.534 10.845 23.325 1.00 75.86 202 SER B N 1
ATOM 3018 C CA . SER B 1 33 ? -36.817 11.021 22.645 1.00 67.04 202 SER B CA 1
ATOM 3019 C C . SER B 1 33 ? -37.809 9.941 23.067 1.00 60.29 202 SER B C 1
ATOM 3020 O O . SER B 1 33 ? -38.575 9.415 22.255 1.00 53.82 202 SER B O 1
ATOM 3028 N N . GLY B 1 34 ? -37.800 9.612 24.362 1.00 62.77 203 GLY B N 1
ATOM 3029 C CA . GLY B 1 34 ? -38.686 8.578 24.863 1.00 54.72 203 GLY B CA 1
ATOM 3030 C C . GLY B 1 34 ? -40.151 8.898 24.635 1.00 48.33 203 GLY B C 1
ATOM 3031 O O . GLY B 1 34 ? -40.954 8.003 24.362 1.00 36.24 203 GLY B O 1
ATOM 3035 N N . ALA B 1 35 ? -40.517 10.180 24.739 1.00 47.21 204 ALA B N 1
ATOM 3036 C CA . ALA B 1 35 ? -41.901 10.568 24.478 1.00 49.54 204 ALA B CA 1
ATOM 3037 C C . ALA B 1 35 ? -42.327 10.161 23.069 1.00 40.90 204 ALA B C 1
ATOM 3038 O O . ALA B 1 35 ? -43.391 9.559 22.880 1.00 36.77 204 ALA B O 1
ATOM 3045 N N . THR B 1 36 ? -41.509 10.488 22.065 1.00 42.13 205 THR B N 1
ATOM 3046 C CA . THR B 1 36 ? -41.792 10.057 20.702 1.00 39.21 205 THR B CA 1
ATOM 3047 C C . THR B 1 36 ? -41.837 8.537 20.621 1.00 34.97 205 THR B C 1
ATOM 3048 O O . THR B 1 36 ? -42.793 7.948 20.097 1.00 37.66 205 THR B O 1
ATOM 3059 N N . SER B 1 37 ? -40.810 7.883 21.153 1.00 41.76 206 SER B N 1
ATOM 3060 C CA . SER B 1 37 ? -40.755 6.430 21.114 1.00 37.05 206 SER B CA 1
ATOM 3061 C C . SER B 1 37 ? -41.950 5.818 21.826 1.00 34.47 206 SER B C 1
ATOM 3062 O O . SER B 1 37 ? -42.473 4.783 21.390 1.00 40.73 206 SER B O 1
ATOM 3070 N N . ARG B 1 38 ? -42.416 6.445 22.906 1.00 37.97 207 ARG B N 1
ATOM 3071 C CA . ARG B 1 38 ? -43.600 5.934 23.585 1.00 34.63 207 ARG B CA 1
ATOM 3072 C C . ARG B 1 38 ? -44.823 6.044 22.689 1.00 30.26 207 ARG B C 1
ATOM 3073 O O . ARG B 1 38 ? -45.587 5.081 22.536 1.00 33.07 207 ARG B O 1
ATOM 3094 N N . LYS B 1 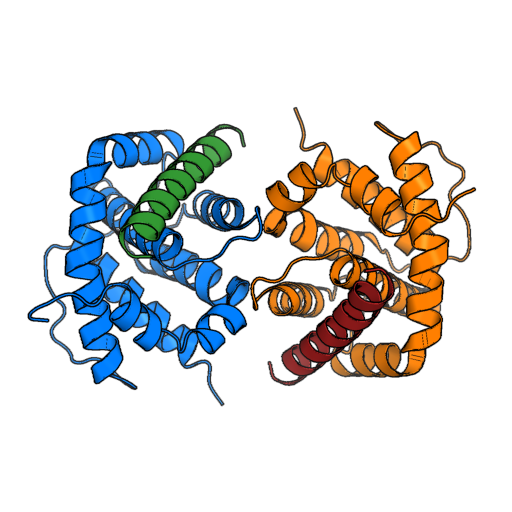39 ? -45.032 7.217 22.095 1.00 32.04 208 LYS B N 1
ATOM 3095 C CA . LYS B 1 39 ? -46.175 7.397 21.213 1.00 31.91 208 LYS B CA 1
ATOM 3096 C C . LYS B 1 39 ? -46.045 6.535 19.966 1.00 26.81 208 LYS B C 1
ATOM 3097 O O . LYS B 1 39 ? -47.054 6.065 19.435 1.00 30.40 208 LYS B O 1
ATOM 3116 N N . ALA B 1 40 ? -44.816 6.334 19.479 1.00 29.80 209 ALA B N 1
ATOM 3117 C CA . ALA B 1 40 ? -44.603 5.427 18.356 1.00 30.54 209 ALA B CA 1
ATOM 3118 C C . ALA B 1 40 ? -45.025 4.011 18.732 1.00 33.22 209 ALA B C 1
ATOM 3119 O O . ALA B 1 40 ? -45.854 3.394 18.057 1.00 26.01 209 ALA B O 1
ATOM 3126 N N . LEU B 1 41 ? -44.496 3.496 19.844 1.00 32.91 210 LEU B N 1
ATOM 3127 C CA . LEU B 1 41 ? -44.925 2.190 20.334 1.00 32.20 210 LEU B CA 1
ATOM 3128 C C . LEU B 1 41 ? -46.442 2.130 20.483 1.00 35.55 210 LEU B C 1
ATOM 3129 O O . LEU B 1 41 ? -47.094 1.173 20.038 1.00 31.11 210 LEU B O 1
ATOM 3145 N N . GLU B 1 42 ? -47.021 3.149 21.118 1.00 32.93 211 GLU B N 1
ATOM 3146 C CA . GLU B 1 42 ? -48.472 3.200 21.259 1.00 32.50 211 GLU B CA 1
ATOM 3147 C C . GLU B 1 42 ? -49.146 3.120 19.899 1.00 33.57 211 GLU B C 1
ATOM 3148 O O . GLU B 1 42 ? -50.112 2.368 19.716 1.00 34.43 211 GLU B O 1
ATOM 3160 N N . THR B 1 43 ? -48.641 3.874 18.924 1.00 39.31 212 THR B N 1
ATOM 3161 C CA . THR B 1 43 ? -49.206 3.828 17.581 1.00 35.44 212 THR B CA 1
ATOM 3162 C C . THR B 1 43 ? -49.025 2.452 16.955 1.00 24.07 212 THR B C 1
ATOM 3163 O O . THR B 1 43 ? -49.935 1.934 16.298 1.00 30.48 212 THR B O 1
ATOM 3174 N N . LEU B 1 44 ? -47.856 1.835 17.149 1.00 31.23 213 LEU B N 1
ATOM 3175 C CA . LEU B 1 44 ? -47.649 0.488 16.627 1.00 30.88 213 LEU B CA 1
ATOM 3176 C C . LEU B 1 44 ? -48.631 -0.502 17.241 1.00 30.41 213 LEU B C 1
ATOM 3177 O O . LEU B 1 44 ? -49.131 -1.407 16.556 1.00 27.43 213 LEU B O 1
ATOM 3193 N N . ARG B 1 45 ? -48.929 -0.355 18.540 1.00 36.33 214 ARG B N 1
ATOM 3194 C CA . ARG B 1 45 ? -49.864 -1.291 19.159 1.00 35.62 214 ARG B CA 1
ATOM 3195 C C . ARG B 1 45 ? -51.230 -1.194 18.492 1.00 36.00 214 ARG B C 1
ATOM 3196 O O . ARG B 1 45 ? -51.812 -2.208 18.086 1.00 39.22 214 ARG B O 1
ATOM 3217 N N . ARG B 1 46 ? -51.736 0.029 18.323 1.00 31.27 215 ARG B N 1
ATOM 3218 C CA . ARG B 1 46 ? -53.061 0.220 17.739 1.00 32.07 215 ARG B CA 1
ATOM 3219 C C . ARG B 1 46 ? -53.069 -0.171 16.267 1.00 32.39 215 ARG B C 1
ATOM 3220 O O . ARG B 1 46 ? -53.914 -0.961 15.827 1.00 34.38 215 ARG B O 1
ATOM 3241 N N . VAL B 1 47 ? -52.138 0.390 15.482 1.00 30.80 216 VAL B N 1
ATOM 3242 C CA . VAL B 1 47 ? -52.142 0.168 14.043 1.00 27.23 216 VAL B CA 1
ATOM 3243 C C . VAL B 1 47 ? -51.657 -1.238 13.706 1.00 26.38 216 VAL B C 1
ATOM 3244 O O . VAL B 1 47 ? -52.217 -1.907 12.830 1.00 25.96 216 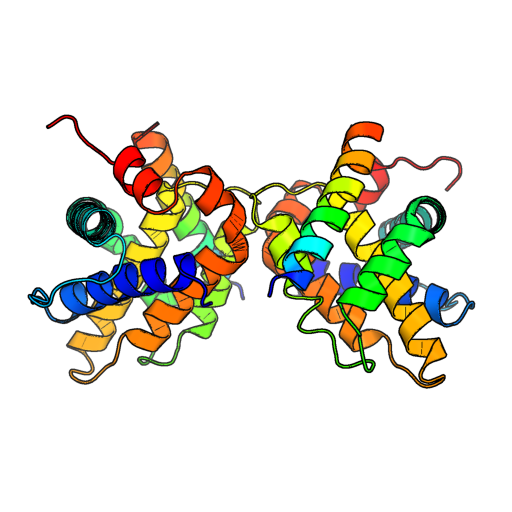VAL B O 1
ATOM 3257 N N . GLY B 1 48 ? -50.578 -1.689 14.356 1.00 29.03 217 GLY B N 1
ATOM 3258 C CA . GLY B 1 48 ? -50.004 -2.979 14.033 1.00 34.03 217 GLY B CA 1
ATOM 3259 C C . GLY B 1 48 ? -50.886 -4.146 14.408 1.00 34.76 217 GLY B C 1
ATOM 3260 O O . GLY B 1 48 ? -50.889 -5.172 13.706 1.00 33.75 217 GLY B O 1
ATOM 3264 N N . ASP B 1 49 ? -51.625 -4.029 15.517 1.00 32.15 218 ASP B N 1
ATOM 3265 C CA . ASP B 1 49 ? -52.552 -5.097 15.884 1.00 36.49 218 ASP B CA 1
ATOM 3266 C C . ASP B 1 49 ? -53.661 -5.213 14.848 1.00 36.94 218 ASP B C 1
ATOM 3267 O O . ASP B 1 49 ? -54.081 -6.323 14.497 1.00 32.32 218 ASP B O 1
ATOM 3276 N N . GLY B 1 50 ? -54.129 -4.076 14.336 1.00 29.73 219 GLY B N 1
ATOM 3277 C CA . GLY B 1 50 ? -55.192 -4.107 13.351 1.00 36.05 219 GLY B CA 1
ATOM 3278 C C . GLY B 1 50 ? -54.725 -4.673 12.032 1.00 28.28 219 GLY B C 1
ATOM 3279 O O . GLY B 1 50 ? -55.480 -5.357 11.334 1.00 37.14 219 GLY B O 1
ATOM 3283 N N . VAL B 1 51 ? -53.481 -4.387 11.655 1.00 32.13 220 VAL B N 1
ATOM 3284 C CA . VAL B 1 51 ? -52.929 -4.969 10.442 1.00 29.75 220 VAL B CA 1
ATOM 3285 C C . VAL B 1 51 ? -52.877 -6.485 10.569 1.00 29.42 220 VAL B C 1
ATOM 3286 O O . VAL B 1 51 ? -53.388 -7.223 9.716 1.00 29.56 220 VAL B O 1
ATOM 3299 N N . GLN B 1 52 ? -52.255 -6.975 11.642 1.00 31.96 221 GLN B N 1
ATOM 3300 C CA . GLN B 1 52 ? -52.192 -8.417 11.858 1.00 34.02 221 GLN B CA 1
ATOM 3301 C C . GLN B 1 52 ? -53.587 -9.015 11.957 1.00 34.26 221 GLN B C 1
ATOM 3302 O O . GLN B 1 52 ? -53.852 -10.108 11.445 1.00 34.81 221 GLN B O 1
ATOM 3316 N N . ARG B 1 53 ? -54.506 -8.303 12.597 1.00 37.19 222 ARG B N 1
ATOM 3317 C CA . ARG B 1 53 ? -55.845 -8.855 12.763 1.00 40.22 222 ARG B CA 1
ATOM 3318 C C . ARG B 1 53 ? -56.560 -8.958 11.422 1.00 34.80 222 ARG B C 1
ATOM 3319 O O . ARG B 1 53 ? -57.071 -10.025 11.064 1.00 39.25 222 ARG B O 1
ATOM 3340 N N . ASN B 1 54 ? -56.554 -7.880 10.638 1.00 33.66 223 ASN B N 1
ATOM 3341 C CA . ASN B 1 54 ? -57.303 -7.828 9.386 1.00 35.46 223 ASN B CA 1
ATOM 3342 C C . ASN B 1 54 ? -56.655 -8.598 8.237 1.00 39.41 223 ASN B C 1
ATOM 3343 O O . ASN B 1 54 ? -57.336 -8.881 7.243 1.00 34.38 223 ASN B O 1
ATOM 3354 N N . HIS B 1 55 ? -55.373 -8.958 8.344 1.00 37.58 224 HIS B N 1
ATOM 3355 C CA . HIS B 1 55 ? -54.697 -9.681 7.273 1.00 32.84 224 HIS B CA 1
ATOM 3356 C C . HIS B 1 55 ? -54.076 -10.966 7.793 1.00 33.07 224 HIS B C 1
ATOM 3357 O O . HIS B 1 55 ? -53.025 -11.394 7.308 1.00 29.06 224 HIS B O 1
ATOM 3371 N N . GLU B 1 56 ? -54.718 -11.604 8.774 1.00 31.70 225 GLU B N 1
ATOM 3372 C CA . GLU B 1 56 ? -54.119 -12.780 9.387 1.00 32.48 225 GLU B CA 1
ATOM 3373 C C . GLU B 1 56 ? -53.915 -13.883 8.363 1.00 34.37 225 GLU B C 1
ATOM 3374 O O . GLU B 1 56 ? -52.884 -14.565 8.373 1.00 32.17 225 GLU B O 1
ATOM 3386 N N . THR B 1 57 ? -54.891 -14.076 7.468 1.00 34.57 226 THR B N 1
ATOM 3387 C CA . THR B 1 57 ? -54.799 -15.177 6.520 1.00 34.61 226 THR B CA 1
ATOM 3388 C C . THR B 1 57 ? -53.637 -14.961 5.560 1.00 36.39 226 THR B C 1
ATOM 3389 O O . THR B 1 57 ? -52.899 -15.905 5.248 1.00 29.76 226 THR B O 1
ATOM 3400 N N . ALA B 1 58 ? -53.458 -13.723 5.086 1.00 30.23 227 ALA B N 1
ATOM 3401 C CA . ALA B 1 58 ? -52.314 -13.410 4.240 1.00 26.28 227 ALA B CA 1
ATOM 3402 C C . ALA B 1 58 ? -51.009 -13.604 5.000 1.00 25.70 227 ALA B C 1
ATOM 3403 O O . ALA B 1 58 ? -50.054 -14.185 4.473 1.00 28.76 227 ALA B O 1
ATOM 3410 N N . PHE B 1 59 ? -50.954 -13.125 6.244 1.00 28.11 228 PHE B N 1
ATOM 3411 C CA . PHE B 1 59 ? -49.735 -13.247 7.038 1.00 26.21 228 PHE B CA 1
ATOM 3412 C C . PHE B 1 59 ? -49.375 -14.716 7.279 1.00 32.12 228 PHE B C 1
ATOM 3413 O O . PHE B 1 59 ? -48.210 -15.111 7.120 1.00 26.95 228 PHE B O 1
ATOM 3430 N N . GLN B 1 60 ? -50.360 -15.552 7.621 1.00 30.94 229 GLN B N 1
ATOM 3431 C CA . GLN B 1 60 ? -50.108 -16.984 7.763 1.00 28.76 229 GLN B CA 1
ATOM 3432 C C . GLN B 1 60 ? -49.516 -17.552 6.478 1.00 27.22 229 GLN B C 1
ATOM 3433 O O . GLN B 1 60 ? -48.491 -18.251 6.500 1.00 29.70 229 GLN B O 1
ATOM 3447 N N . GLY B 1 61 ? -50.132 -17.230 5.338 1.00 27.91 230 GLY B N 1
ATOM 3448 C CA . GLY B 1 61 ? -49.631 -17.716 4.066 1.00 29.95 230 GLY B CA 1
ATOM 3449 C C . GLY B 1 61 ? -48.208 -17.281 3.759 1.00 29.01 230 GLY B C 1
ATOM 3450 O O . GLY B 1 61 ? -47.421 -18.055 3.197 1.00 27.49 230 GLY B O 1
ATOM 3454 N N . MET B 1 62 ? -47.871 -16.036 4.082 1.00 27.75 231 MET B N 1
ATOM 3455 C CA . MET B 1 62 ? -46.523 -15.545 3.799 1.00 27.23 231 MET B CA 1
ATOM 3456 C C . MET B 1 62 ? -45.512 -16.175 4.740 1.00 28.04 231 MET B C 1
ATOM 3457 O O . MET B 1 62 ? -44.387 -16.489 4.331 1.00 26.47 231 MET B O 1
ATOM 3471 N N . LEU B 1 63 ? -45.885 -16.350 6.012 1.00 27.40 232 LEU B N 1
ATOM 3472 C CA . LEU B 1 63 ? -45.033 -17.097 6.929 1.00 31.57 232 LEU B CA 1
ATOM 3473 C C . LEU B 1 63 ? -44.776 -18.503 6.404 1.00 28.53 232 LEU B C 1
ATOM 3474 O O . LEU B 1 63 ? -43.648 -19.002 6.479 1.00 24.98 232 LEU B O 1
ATOM 3490 N N . ARG B 1 64 ? -45.812 -19.157 5.862 1.00 27.80 233 ARG B N 1
ATOM 3491 C CA . ARG B 1 64 ? -45.640 -20.498 5.315 1.00 29.86 233 ARG B CA 1
ATOM 3492 C C . ARG B 1 64 ? -44.692 -20.478 4.127 1.00 30.70 233 ARG B C 1
ATOM 3493 O O . ARG B 1 64 ? -43.793 -21.321 4.032 1.00 27.57 233 ARG B O 1
ATOM 3514 N N . LYS B 1 65 ? -44.861 -19.496 3.231 1.00 34.39 234 LYS B N 1
ATOM 3515 C CA . LYS B 1 65 ? -44.027 -19.417 2.038 1.00 34.17 234 LYS B CA 1
ATOM 3516 C C . LYS B 1 65 ? -42.567 -19.186 2.390 1.00 27.58 234 LYS B C 1
ATOM 3517 O O . LYS B 1 65 ? -41.674 -19.697 1.710 1.00 34.08 234 LYS B O 1
ATOM 3536 N N . LEU B 1 66 ? -42.298 -18.390 3.425 1.00 25.89 235 LEU B N 1
ATOM 3537 C CA . LEU B 1 66 ? -40.919 -18.124 3.805 1.00 30.44 235 LEU B CA 1
ATOM 3538 C C . LEU B 1 66 ? -40.347 -19.213 4.695 1.00 31.11 235 LEU B C 1
ATOM 3539 O O . LEU B 1 66 ? -39.124 -19.371 4.752 1.00 29.50 235 LEU B O 1
ATOM 3555 N N . ASP B 1 67 ? -41.203 -19.941 5.407 1.00 33.48 236 ASP B N 1
ATOM 3556 C CA . ASP B 1 67 ? -40.787 -21.106 6.181 1.00 29.56 236 ASP B CA 1
ATOM 3557 C C . ASP B 1 67 ? -39.629 -20.753 7.108 1.00 30.79 236 ASP B C 1
ATOM 3558 O O . ASP B 1 67 ? -38.586 -21.413 7.137 1.00 28.31 236 ASP B O 1
ATOM 3567 N N . ILE B 1 68 ? -39.816 -19.679 7.875 1.00 34.41 237 ILE B N 1
ATOM 3568 C CA . ILE B 1 68 ? -38.795 -19.264 8.826 1.00 32.40 237 ILE B CA 1
ATOM 3569 C C . ILE B 1 68 ? -38.712 -20.295 9.935 1.00 39.58 237 ILE B C 1
ATOM 3570 O O . ILE B 1 68 ? -39.729 -20.668 10.541 1.00 36.90 237 ILE B O 1
ATOM 3586 N N . LYS B 1 69 ? -37.495 -20.762 10.216 1.00 39.41 238 LYS B N 1
ATOM 3587 C CA . LYS B 1 69 ? -37.329 -21.899 11.119 1.00 41.93 238 LYS B CA 1
ATOM 3588 C C . LYS B 1 69 ? -36.821 -21.533 12.508 1.00 47.42 238 LYS B C 1
ATOM 3589 O O . LYS B 1 69 ? -37.006 -22.332 13.430 1.00 43.87 238 LYS B O 1
ATOM 3608 N N . ASN B 1 70 ? -36.255 -20.347 12.714 1.00 43.53 239 ASN B N 1
ATOM 3609 C CA . ASN B 1 70 ? -35.724 -20.000 14.029 1.00 44.10 239 ASN B CA 1
ATOM 3610 C C . ASN B 1 70 ? -35.388 -18.512 14.078 1.00 46.06 239 ASN B C 1
ATOM 3611 O O . ASN B 1 70 ? -35.515 -17.790 13.083 1.00 40.24 239 ASN B O 1
ATOM 3622 N N . GLU B 1 71 ? -34.900 -18.075 15.244 1.00 44.50 240 GLU B N 1
ATOM 3623 C CA . GLU B 1 71 ? -34.662 -16.657 15.491 1.00 50.57 240 GLU B CA 1
ATOM 3624 C C . GLU B 1 71 ? -33.625 -16.057 14.553 1.00 46.19 240 GLU B C 1
ATOM 3625 O O . GLU B 1 71 ? -33.615 -14.833 14.372 1.00 50.92 240 GLU B O 1
ATOM 3637 N N . ASP B 1 72 ? -32.761 -16.881 13.955 1.00 44.07 241 ASP B N 1
ATOM 3638 C CA . ASP B 1 72 ? -31.683 -16.406 13.099 1.00 46.27 241 ASP B CA 1
ATOM 3639 C C . ASP B 1 72 ? -32.004 -16.467 11.612 1.00 43.61 241 ASP B C 1
ATOM 3640 O O . ASP B 1 72 ? -31.209 -15.969 10.807 1.00 37.31 241 ASP B O 1
ATOM 3649 N N . ASP B 1 73 ? -33.144 -17.038 11.237 1.00 38.87 242 ASP B N 1
ATOM 3650 C CA . ASP B 1 73 ? -33.485 -17.269 9.832 1.00 41.01 242 ASP B CA 1
ATOM 3651 C C . ASP B 1 73 ? -34.189 -16.040 9.246 1.00 39.33 242 ASP B C 1
ATOM 3652 O O . ASP B 1 73 ? -35.385 -16.050 8.953 1.00 38.33 242 ASP B O 1
ATOM 3661 N N . VAL B 1 74 ? -33.413 -14.971 9.046 1.00 38.22 243 VAL B N 1
ATOM 3662 C CA . VAL B 1 74 ? -33.971 -13.671 8.683 1.00 40.77 243 VAL B CA 1
ATOM 3663 C C . VAL B 1 74 ? -33.506 -13.167 7.322 1.00 37.06 243 VAL B C 1
ATOM 3664 O O . VAL B 1 74 ? -33.925 -12.083 6.905 1.00 37.20 243 VAL B O 1
ATOM 3677 N N . LYS B 1 75 ? -32.671 -13.916 6.609 1.00 44.84 244 LYS B N 1
ATOM 3678 C CA . LYS B 1 75 ? -32.114 -13.406 5.362 1.00 41.96 244 LYS B CA 1
ATOM 3679 C C . LYS B 1 75 ? -33.171 -13.315 4.268 1.00 40.47 244 LYS B C 1
ATOM 3680 O O . LYS B 1 75 ? -33.151 -12.383 3.452 1.00 31.92 244 LYS B O 1
ATOM 3699 N N . SER B 1 76 ? -34.088 -14.282 4.207 1.00 36.56 245 SER B N 1
ATOM 3700 C CA . SER B 1 76 ? -35.129 -14.187 3.192 1.00 42.07 245 SER B CA 1
ATOM 3701 C C . SER B 1 76 ? -36.062 -13.025 3.496 1.00 36.60 245 SER B C 1
ATOM 3702 O O . SER B 1 76 ? -36.540 -12.361 2.570 1.00 28.72 245 SER B O 1
ATOM 3710 N N . LEU B 1 77 ? -36.310 -12.749 4.775 1.00 34.08 246 LEU B N 1
ATOM 3711 C CA . LEU B 1 77 ? -37.180 -11.634 5.122 1.00 35.69 246 LEU B CA 1
ATOM 3712 C C . LEU B 1 77 ? -36.527 -10.315 4.750 1.00 32.62 246 LEU B C 1
ATOM 3713 O O . LEU B 1 77 ? -37.192 -9.407 4.238 1.00 31.53 246 LEU B O 1
ATOM 3729 N N . SER B 1 78 ? -35.218 -10.205 4.972 1.00 30.63 247 SER B N 1
ATOM 3730 C CA . SER B 1 78 ? -34.483 -9.009 4.569 1.00 34.03 247 SER B CA 1
ATOM 3731 C C . SER B 1 78 ? -34.580 -8.790 3.064 1.00 29.27 247 SER B C 1
ATOM 3732 O O . SER B 1 78 ? -34.896 -7.684 2.607 1.00 32.63 247 SER B O 1
ATOM 3740 N N . ARG B 1 79 ? -34.357 -9.845 2.274 1.00 27.42 248 ARG B N 1
ATOM 3741 C CA . ARG B 1 79 ? -34.462 -9.727 0.822 1.00 28.42 248 ARG B CA 1
ATOM 3742 C C . ARG B 1 79 ? -35.880 -9.366 0.398 1.00 28.77 248 ARG B C 1
ATOM 3743 O O . ARG B 1 79 ? -36.077 -8.615 -0.563 1.00 33.34 248 ARG B O 1
ATOM 3764 N N . VAL B 1 80 ? -36.884 -9.925 1.077 1.00 25.74 249 VAL B N 1
ATOM 3765 C CA . VAL B 1 80 ? -38.274 -9.596 0.768 1.00 26.22 249 VAL B CA 1
ATOM 3766 C C . VAL B 1 80 ? -38.532 -8.110 0.995 1.00 24.65 249 VAL B C 1
ATOM 3767 O O . VAL B 1 80 ? -39.159 -7.435 0.169 1.00 25.86 249 VAL B O 1
ATOM 3780 N N . MET B 1 81 ? -38.059 -7.582 2.124 1.00 22.20 250 MET B N 1
ATOM 3781 C CA . MET B 1 81 ? -38.324 -6.199 2.471 1.00 27.04 250 MET B CA 1
ATOM 3782 C C . MET B 1 81 ? -37.619 -5.246 1.516 1.00 27.50 250 MET B C 1
ATOM 3783 O O . MET B 1 81 ? -38.170 -4.196 1.167 1.00 23.84 250 MET B O 1
ATOM 3797 N N . ILE B 1 82 ? -36.405 -5.607 1.073 1.00 24.00 251 ILE B N 1
ATOM 3798 C CA . ILE B 1 82 ? -35.722 -4.832 0.039 1.00 26.82 251 ILE B CA 1
ATOM 3799 C C . ILE B 1 82 ? -36.531 -4.869 -1.248 1.00 23.25 251 ILE B C 1
ATOM 3800 O O . ILE B 1 82 ? -36.728 -3.843 -1.908 1.00 25.13 251 ILE B O 1
ATOM 3816 N N . HIS B 1 83 ? -37.053 -6.044 -1.601 1.00 26.00 252 HIS B N 1
ATOM 3817 C CA . HIS B 1 83 ? -37.860 -6.159 -2.808 1.00 26.06 252 HIS B CA 1
ATOM 3818 C C . HIS B 1 83 ? -39.114 -5.299 -2.730 1.00 23.77 252 HIS B C 1
ATOM 3819 O O . HIS B 1 83 ? -39.509 -4.676 -3.722 1.00 25.82 252 HIS B O 1
ATOM 3833 N N . VAL B 1 84 ? -39.757 -5.252 -1.558 1.00 23.48 253 VAL B N 1
ATOM 3834 C CA . VAL B 1 84 ? -40.970 -4.457 -1.396 1.00 22.52 253 VAL B CA 1
ATOM 3835 C C . VAL B 1 84 ? -40.730 -3.014 -1.819 1.00 25.44 253 VAL B C 1
ATOM 3836 O O . VAL B 1 84 ? -41.568 -2.391 -2.476 1.00 23.96 253 VAL B O 1
ATOM 3849 N N . PHE B 1 85 ? -39.594 -2.460 -1.431 1.00 20.06 254 PHE B N 1
ATOM 3850 C CA . PHE B 1 85 ? -39.285 -1.082 -1.762 1.00 20.44 254 PHE B CA 1
ATOM 3851 C C . PHE B 1 85 ? -38.622 -0.930 -3.120 1.00 25.51 254 PHE B C 1
ATOM 3852 O O . PHE B 1 85 ? -38.291 0.196 -3.502 1.00 29.56 254 PHE B O 1
ATOM 3869 N N . SER B 1 86 ? -38.441 -2.003 -3.876 1.00 24.40 255 SER B N 1
ATOM 3870 C CA . SER B 1 86 ? -37.630 -1.882 -5.083 1.00 25.10 255 SER B CA 1
ATOM 3871 C C . SER B 1 86 ? -38.357 -1.180 -6.223 1.00 24.90 255 SER B C 1
ATOM 3872 O O . SER B 1 86 ? -37.722 -0.884 -7.245 1.00 23.34 255 SER B O 1
ATOM 3880 N N . ASP B 1 87 ? -39.656 -0.909 -6.093 1.00 21.62 256 ASP B N 1
ATOM 3881 C CA . ASP B 1 87 ? -40.331 -0.076 -7.081 1.00 27.59 256 ASP B CA 1
ATOM 3882 C C . ASP B 1 87 ? -40.071 1.409 -6.854 1.00 26.55 256 ASP B C 1
ATOM 3883 O O . ASP B 1 87 ? -40.542 2.239 -7.642 1.00 28.95 256 ASP B O 1
ATOM 3892 N N . GLY B 1 88 ? -39.325 1.765 -5.812 1.00 29.89 257 GLY B N 1
ATOM 3893 C CA . GLY B 1 88 ? -39.011 3.147 -5.528 1.00 27.12 257 GLY B CA 1
ATOM 3894 C C . GLY B 1 88 ? -40.046 3.903 -4.722 1.00 33.13 257 GLY B C 1
ATOM 3895 O O . GLY B 1 88 ? -39.844 5.102 -4.452 1.00 30.57 257 GLY B O 1
ATOM 3899 N N . VAL B 1 89 ? -41.136 3.255 -4.337 1.00 26.25 258 VAL B N 1
ATOM 3900 C CA . VAL B 1 89 ? -42.197 3.904 -3.575 1.00 24.71 258 VAL B CA 1
ATOM 3901 C C . VAL B 1 89 ? -41.967 3.686 -2.086 1.00 26.52 258 VAL B C 1
ATOM 3902 O O . VAL B 1 89 ? -41.740 2.560 -1.636 1.00 26.68 258 VAL B O 1
ATOM 3915 N N . THR B 1 90 ? -42.048 4.780 -1.324 1.00 27.33 259 THR B N 1
ATOM 3916 C CA . THR B 1 90 ? -41.902 4.775 0.127 1.00 25.49 259 THR B CA 1
ATOM 3917 C C . THR B 1 90 ? -43.099 5.465 0.769 1.00 28.30 259 THR B C 1
ATOM 3918 O O . THR B 1 90 ? -43.406 6.618 0.439 1.00 26.53 259 THR B O 1
ATOM 3929 N N . ASN B 1 91 ? -43.746 4.779 1.714 1.00 27.57 260 ASN B N 1
ATOM 3930 C CA . ASN B 1 91 ? -44.774 5.407 2.535 1.00 23.23 260 ASN B CA 1
ATOM 3931 C C . ASN B 1 91 ? -44.933 4.643 3.845 1.00 25.78 260 ASN B C 1
ATOM 3932 O O . ASN B 1 91 ? -44.436 3.522 4.012 1.00 24.03 260 ASN B O 1
ATOM 3943 N N . TRP B 1 92 ? -45.662 5.271 4.772 1.00 20.44 261 TRP B N 1
ATOM 3944 C CA . TRP B 1 92 ? -45.780 4.724 6.110 1.00 25.31 261 TRP B CA 1
ATOM 3945 C C . TRP B 1 92 ? -46.661 3.480 6.152 1.00 22.91 261 TRP B C 1
ATOM 3946 O O . TRP B 1 92 ? -46.496 2.659 7.053 1.00 22.26 261 TRP B O 1
ATOM 3967 N N . GLY B 1 93 ? -47.575 3.326 5.197 1.00 24.49 262 GLY B N 1
ATOM 3968 C CA . GLY B 1 93 ? -48.379 2.120 5.148 1.00 25.77 262 GLY B CA 1
ATOM 3969 C C . GLY B 1 93 ? -47.543 0.883 4.898 1.00 28.38 262 GLY B C 1
ATOM 3970 O O . GLY B 1 93 ? -47.750 -0.160 5.532 1.00 22.12 262 GLY B O 1
ATOM 3974 N N . ARG B 1 94 ? -46.587 0.977 3.969 1.00 22.08 263 ARG B N 1
ATOM 3975 C CA . ARG B 1 94 ? -45.692 -0.139 3.708 1.00 22.88 263 ARG B CA 1
ATOM 3976 C C . ARG B 1 94 ? -44.799 -0.408 4.905 1.00 26.16 263 ARG B C 1
ATOM 3977 O O . ARG B 1 94 ? -44.524 -1.565 5.240 1.00 23.96 263 ARG B O 1
ATOM 3998 N N . ILE B 1 95 ? -44.320 0.655 5.548 1.00 24.31 264 ILE B N 1
ATOM 3999 C CA . ILE B 1 95 ? -43.397 0.487 6.660 1.00 22.59 264 ILE B CA 1
ATOM 4000 C C . ILE B 1 95 ? -44.091 -0.210 7.817 1.00 27.58 264 ILE B C 1
ATOM 4001 O O . ILE B 1 95 ? -43.566 -1.173 8.384 1.00 22.47 264 ILE B O 1
ATOM 4017 N N . VAL B 1 96 ? -45.283 0.261 8.190 1.00 22.98 265 VAL B N 1
ATOM 4018 C CA . VAL B 1 96 ? -45.966 -0.366 9.318 1.00 26.95 265 VAL B CA 1
ATOM 4019 C C . VAL B 1 96 ? -46.365 -1.804 8.983 1.00 24.78 265 VAL B C 1
ATOM 4020 O O . VAL B 1 96 ? -46.412 -2.664 9.869 1.00 25.29 265 VAL B O 1
ATOM 4033 N N . THR B 1 97 ? -46.681 -2.078 7.716 1.00 23.35 266 THR B N 1
ATOM 4034 C CA . THR B 1 97 ? -47.028 -3.429 7.305 1.00 25.34 266 THR B CA 1
ATOM 4035 C C . THR B 1 97 ? -45.857 -4.378 7.504 1.00 27.56 266 THR B C 1
ATOM 4036 O O . THR B 1 97 ? -46.052 -5.534 7.904 1.00 23.08 266 THR B O 1
ATOM 4047 N N . LEU B 1 98 ? -44.637 -3.906 7.232 1.00 21.56 267 LEU B N 1
ATOM 4048 C CA . LEU B 1 98 ? -43.452 -4.728 7.420 1.00 23.63 267 LEU B CA 1
ATOM 4049 C C . LEU B 1 98 ? -43.145 -4.946 8.899 1.00 24.45 267 LEU B C 1
ATOM 4050 O O . LEU B 1 98 ? -42.735 -6.040 9.290 1.00 24.08 267 LEU B O 1
ATOM 4066 N N . ILE B 1 99 ? -43.316 -3.912 9.738 1.00 28.92 268 ILE B N 1
ATOM 4067 C CA . ILE B 1 99 ? -43.118 -4.101 11.176 1.00 22.00 268 ILE B CA 1
ATOM 4068 C C . ILE B 1 99 ? -44.176 -5.044 11.737 1.00 26.57 268 ILE B C 1
ATOM 4069 O O . ILE B 1 99 ? -43.879 -5.905 12.570 1.00 28.63 268 ILE B O 1
ATOM 4085 N N . SER B 1 100 ? -45.419 -4.913 11.271 1.00 29.79 269 SER B N 1
ATOM 4086 C CA . SER B 1 100 ? -46.496 -5.785 11.728 1.00 28.57 269 SER B CA 1
ATOM 4087 C C . SER B 1 100 ? -46.246 -7.235 11.321 1.00 24.76 269 SER B C 1
ATOM 4088 O O . SER B 1 100 ? -46.448 -8.162 12.113 1.00 24.40 269 SER B O 1
ATOM 4096 N N . PHE B 1 101 ? -45.849 -7.468 10.067 1.00 27.08 270 PHE B N 1
ATOM 4097 C CA . PHE B 1 101 ? -45.518 -8.837 9.683 1.00 27.75 270 PHE B CA 1
ATOM 4098 C C . PHE B 1 101 ? -44.361 -9.365 10.526 1.00 31.88 270 PHE B C 1
ATOM 4099 O O . PHE B 1 101 ? -44.335 -10.547 10.893 1.00 26.73 270 PHE B O 1
ATOM 4116 N N . GLY B 1 102 ? -43.397 -8.501 10.848 1.00 27.13 271 GLY B N 1
ATOM 4117 C CA . GLY B 1 102 ? -42.302 -8.922 11.713 1.00 29.76 271 GLY B CA 1
ATOM 4118 C C . GLY B 1 102 ? -42.773 -9.361 13.088 1.00 34.39 271 GLY B C 1
ATOM 4119 O O . GLY B 1 102 ? -42.268 -10.345 13.640 1.00 28.83 271 GLY B O 1
ATOM 4123 N N . ALA B 1 103 ? -43.741 -8.637 13.661 1.00 27.55 272 ALA B N 1
ATOM 4124 C CA . ALA B 1 103 ? -44.323 -9.059 14.929 1.00 28.32 272 ALA B CA 1
ATOM 4125 C C . ALA B 1 103 ? -45.049 -10.394 14.797 1.00 33.09 272 ALA B C 1
ATOM 4126 O O . ALA B 1 103 ? -45.004 -11.226 15.711 1.00 33.17 272 ALA B O 1
ATOM 4133 N N . PHE B 1 104 ? -45.758 -10.605 13.680 1.00 28.48 273 PHE B N 1
ATOM 4134 C CA . PHE B 1 104 ? -46.434 -11.882 13.448 1.00 30.91 273 PHE B CA 1
ATOM 4135 C C . PHE B 1 104 ? -45.433 -13.030 13.405 1.00 29.56 273 PHE B C 1
ATOM 4136 O O . PHE B 1 104 ? -45.658 -14.090 14.007 1.00 28.92 273 PHE B O 1
ATOM 4153 N N . VAL B 1 105 ? -44.310 -12.837 12.717 1.00 31.79 274 VAL B N 1
ATOM 4154 C CA . VAL B 1 105 ? -43.263 -13.851 12.696 1.00 28.62 274 VAL B CA 1
ATOM 4155 C C . VAL B 1 105 ? -42.714 -14.063 14.104 1.00 35.39 274 VAL B C 1
ATOM 4156 O O . VAL B 1 105 ? -42.566 -15.196 14.577 1.00 29.70 274 VAL B O 1
ATOM 4169 N N . ALA B 1 106 ? -42.423 -12.968 14.802 1.00 29.17 275 ALA B N 1
ATOM 4170 C CA . ALA B 1 106 ? -41.942 -13.079 16.175 1.00 32.68 275 ALA B CA 1
ATOM 4171 C C . ALA B 1 106 ? -42.900 -13.897 17.043 1.00 34.96 275 ALA B C 1
ATOM 4172 O O . ALA B 1 106 ? -42.461 -14.752 17.825 1.00 36.66 275 ALA B O 1
ATOM 4179 N N . LYS B 1 107 ? -44.207 -13.651 16.929 1.00 27.94 276 LYS B N 1
ATOM 4180 C CA . LYS B 1 107 ? -45.164 -14.407 17.727 1.00 33.04 276 LYS B CA 1
ATOM 4181 C C . LYS B 1 107 ? -45.013 -15.898 17.459 1.00 37.43 276 LYS B C 1
ATOM 4182 O O . LYS B 1 107 ? -45.012 -16.710 18.387 1.00 33.28 276 LYS B O 1
ATOM 4201 N N . HIS B 1 108 ? -44.866 -16.271 16.189 1.00 37.99 277 HIS B N 1
ATOM 4202 C CA . HIS B 1 108 ? -44.743 -17.679 15.829 1.00 44.36 277 HIS B CA 1
ATOM 4203 C C . HIS B 1 108 ? -43.521 -18.314 16.483 1.00 45.64 277 HIS B C 1
ATOM 4204 O O . HIS B 1 108 ? -43.622 -19.370 17.117 1.00 48.82 277 HIS B O 1
ATOM 4218 N N . LEU B 1 109 ? -42.352 -17.680 16.343 1.00 37.92 278 LEU B N 1
ATOM 4219 C CA . LEU B 1 109 ? -41.139 -18.237 16.926 1.00 43.47 278 LEU B CA 1
ATOM 4220 C C . LEU B 1 109 ? -41.290 -18.463 18.424 1.00 51.14 278 LEU B C 1
ATOM 4221 O O . LEU B 1 109 ? -40.794 -19.464 18.960 1.00 47.46 278 LEU B O 1
ATOM 4237 N N . LYS B 1 110 ? -41.972 -17.544 19.120 1.00 41.99 279 LYS B N 1
ATOM 4238 C CA . LYS B 1 110 ? -42.044 -17.631 20.574 1.00 49.03 279 LYS B CA 1
ATOM 4239 C C . LYS B 1 110 ? -42.950 -18.769 21.026 1.00 52.53 279 LYS B C 1
ATOM 4240 O O . LYS B 1 110 ? -42.625 -19.474 21.988 1.00 58.15 279 LYS B O 1
ATOM 4259 N N . THR B 1 111 ? -44.105 -18.950 20.366 1.00 54.66 280 THR B N 1
ATOM 4260 C CA . THR B 1 111 ? -45.002 -20.038 20.748 1.00 55.18 280 THR B CA 1
ATOM 4261 C C . THR B 1 111 ? -44.327 -21.387 20.542 1.00 56.55 280 THR B C 1
ATOM 4262 O O . THR B 1 111 ? -44.528 -22.322 21.326 1.00 66.16 280 THR B O 1
ATOM 4273 N N . ILE B 1 112 ? -43.532 -21.507 19.478 1.00 54.14 281 ILE B N 1
ATOM 4274 C CA . ILE B 1 112 ? -42.823 -22.753 19.207 1.00 61.79 281 ILE B CA 1
ATOM 4275 C C . ILE B 1 112 ? -41.648 -22.912 20.165 1.00 64.78 281 ILE B C 1
ATOM 4276 O O . ILE B 1 112 ? -41.550 -23.898 20.905 1.00 60.74 281 ILE B O 1
ATOM 4292 N N . ASN B 1 113 ? -40.733 -21.945 20.150 1.00 62.97 282 ASN B N 1
ATOM 4293 C CA . ASN B 1 113 ? -39.534 -21.968 20.979 1.00 61.26 282 ASN B CA 1
ATOM 4294 C C . ASN B 1 113 ? -39.648 -20.835 21.992 1.00 64.54 282 ASN B C 1
ATOM 4295 O O . ASN B 1 113 ? -39.539 -19.658 21.631 1.00 61.56 282 ASN B O 1
ATOM 4306 N N . GLN B 1 114 ? -39.867 -21.192 23.258 1.00 65.56 283 GLN B N 1
ATOM 4307 C CA . GLN B 1 114 ? -40.099 -20.193 24.293 1.00 64.95 283 GLN B CA 1
ATOM 4308 C C . GLN B 1 114 ? -38.876 -19.318 24.539 1.00 65.48 283 GLN B C 1
ATOM 4309 O O . GLN B 1 114 ? -39.014 -18.233 25.114 1.00 64.00 283 GLN B O 1
ATOM 4323 N N . GLU B 1 115 ? -37.695 -19.755 24.108 1.00 64.88 284 GLU B N 1
ATOM 4324 C CA . GLU B 1 115 ? -36.459 -19.020 24.331 1.00 64.64 284 GLU B CA 1
ATOM 4325 C C . GLU B 1 115 ? -36.002 -18.240 23.097 1.00 63.76 284 GLU B C 1
ATOM 4326 O O . GLU B 1 115 ? -34.908 -17.665 23.111 1.00 62.97 284 GLU B O 1
ATOM 4338 N N . SER B 1 116 ? -36.805 -18.214 22.031 1.00 58.47 285 SER B N 1
ATOM 4339 C CA . SER B 1 116 ? -36.420 -17.499 20.821 1.00 50.86 285 SER B CA 1
ATOM 4340 C C . SER B 1 116 ? -36.185 -16.024 21.122 1.00 48.79 285 SER B C 1
ATOM 4341 O O . SER B 1 116 ? -36.930 -15.407 21.887 1.00 44.68 285 SER B O 1
ATOM 4349 N N . CYS B 1 117 ? -35.148 -15.460 20.512 1.00 4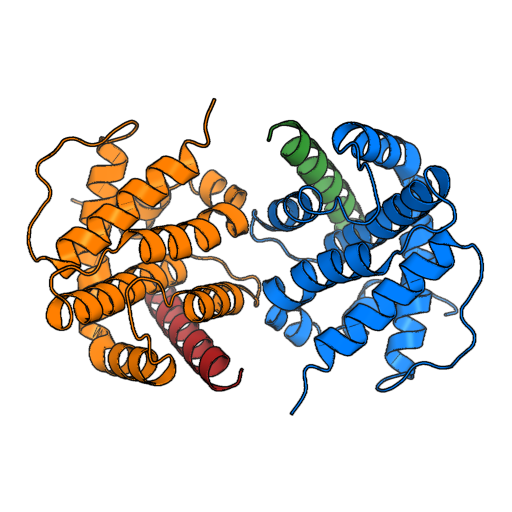5.00 286 CYS B N 1
ATOM 4350 C CA . CYS B 1 117 ? -34.830 -14.044 20.667 1.00 45.49 286 CYS B CA 1
ATOM 4351 C C . CYS B 1 117 ? -35.282 -13.262 19.437 1.00 44.33 286 CYS B C 1
ATOM 4352 O O . CYS B 1 117 ? -35.119 -13.716 18.299 1.00 38.48 286 CYS B O 1
ATOM 4360 N N . ILE B 1 118 ? -35.853 -12.074 19.674 1.00 45.44 287 ILE B N 1
ATOM 4361 C CA . ILE B 1 118 ? -36.364 -11.267 18.573 1.00 45.21 287 ILE B CA 1
ATOM 4362 C C . ILE B 1 118 ? -35.336 -10.283 18.020 1.00 40.12 287 ILE B C 1
ATOM 4363 O O . ILE B 1 118 ? -35.618 -9.618 17.016 1.00 33.90 287 ILE B O 1
ATOM 4379 N N . GLU B 1 119 ? -34.145 -10.192 18.614 1.00 38.53 288 GLU B N 1
ATOM 4380 C CA . GLU B 1 119 ? -33.203 -9.153 18.201 1.00 35.94 288 GLU B CA 1
ATOM 4381 C C . GLU B 1 119 ? -32.754 -9.322 16.760 1.00 36.76 288 GLU B C 1
ATOM 4382 O O . GLU B 1 119 ? -32.847 -8.344 15.989 1.00 29.91 288 GLU B O 1
ATOM 4394 N N . PRO B 1 120 ? -32.289 -10.489 16.314 1.00 39.29 289 PRO B N 1
ATOM 4395 C CA . PRO B 1 120 ? -31.899 -10.621 14.900 1.00 36.30 289 PRO B CA 1
ATOM 4396 C C . PRO B 1 120 ? -33.011 -10.212 13.954 1.00 33.79 289 PRO B C 1
ATOM 4397 O O . PRO B 1 120 ? -32.737 -9.668 12.878 1.00 34.25 289 PRO B O 1
ATOM 4408 N N . LEU B 1 121 ? -34.269 -10.455 14.328 1.00 26.36 290 LEU B N 1
ATOM 4409 C CA . LEU B 1 121 ? -35.392 -10.062 13.480 1.00 34.65 290 LEU B CA 1
ATOM 4410 C C . LEU B 1 121 ? -35.586 -8.545 13.486 1.00 30.86 290 LEU B C 1
ATOM 4411 O O . LEU B 1 121 ? -35.755 -7.928 12.426 1.00 30.12 290 LEU B O 1
ATOM 4427 N N . ALA B 1 122 ? -35.536 -7.933 14.672 1.00 29.06 291 ALA B N 1
ATOM 4428 C CA . ALA B 1 122 ? -35.701 -6.488 14.799 1.00 31.74 291 ALA B CA 1
ATOM 4429 C C . ALA B 1 122 ? -34.554 -5.727 14.150 1.00 31.42 291 ALA B C 1
ATOM 4430 O O . ALA B 1 122 ? -34.768 -4.666 13.549 1.00 30.95 291 ALA B O 1
ATOM 4437 N N . GLU B 1 123 ? -33.332 -6.240 14.267 1.00 23.91 292 GLU B N 1
ATOM 4438 C CA . GLU B 1 123 ? -32.203 -5.655 13.554 1.00 30.67 292 GLU B CA 1
ATOM 4439 C C . GLU B 1 123 ? -32.359 -5.798 12.047 1.00 32.45 292 GLU B C 1
ATOM 4440 O O . GLU B 1 123 ? -32.006 -4.890 11.290 1.00 33.28 292 GLU B O 1
ATOM 4452 N N . SER B 1 124 ? -32.871 -6.939 11.589 1.00 30.08 293 SER B N 1
ATOM 4453 C CA . SER B 1 124 ? -33.111 -7.141 10.164 1.00 32.20 293 SER B CA 1
ATOM 4454 C C . SER B 1 124 ? -34.062 -6.083 9.608 1.00 28.93 293 SER B C 1
ATOM 4455 O O . SER B 1 124 ? -33.766 -5.433 8.598 1.00 31.65 293 SER B O 1
ATOM 4463 N N . ILE B 1 125 ? -35.200 -5.882 10.276 1.00 27.60 294 ILE B N 1
ATOM 4464 C CA . ILE B 1 125 ? -36.168 -4.884 9.843 1.00 27.02 294 ILE B CA 1
ATOM 4465 C C . ILE B 1 125 ? -35.576 -3.488 9.944 1.00 33.63 294 ILE B C 1
ATOM 4466 O O . ILE B 1 125 ? -35.741 -2.660 9.035 1.00 30.13 294 ILE B O 1
ATOM 4482 N N . THR B 1 126 ? -34.900 -3.195 11.059 1.00 27.09 295 THR B N 1
ATOM 4483 C CA . THR B 1 126 ? -34.354 -1.860 11.276 1.00 27.08 295 THR B CA 1
ATOM 4484 C C . THR B 1 126 ? -33.311 -1.512 10.220 1.00 27.23 295 THR B C 1
ATOM 4485 O O . THR B 1 126 ? -33.287 -0.384 9.721 1.00 27.08 295 THR B O 1
ATOM 4496 N N . ASP B 1 127 ? -32.458 -2.474 9.845 1.00 29.93 296 ASP B N 1
ATOM 4497 C CA . ASP B 1 127 ? -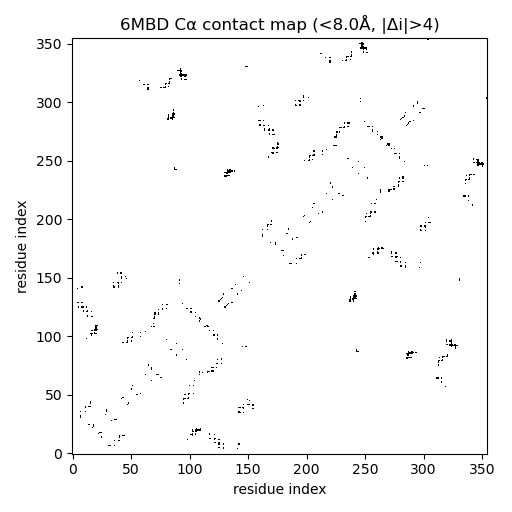31.423 -2.212 8.851 1.00 31.03 296 ASP B CA 1
ATOM 4498 C C . ASP B 1 127 ? -32.025 -1.785 7.524 1.00 32.99 296 ASP B C 1
ATOM 4499 O O . ASP B 1 127 ? -31.597 -0.796 6.921 1.00 34.03 296 ASP B O 1
ATOM 4508 N N . VAL B 1 128 ? -33.013 -2.537 7.041 1.00 27.78 297 VAL B N 1
ATOM 4509 C CA . VAL B 1 128 ? -33.650 -2.175 5.777 1.00 33.36 297 VAL B CA 1
ATOM 4510 C C . VAL B 1 128 ? -34.218 -0.768 5.867 1.00 31.32 297 VAL B C 1
ATOM 4511 O O . VAL B 1 128 ? -33.920 0.090 5.025 1.00 29.89 297 VAL B O 1
ATOM 4524 N N . LEU B 1 129 ? -35.020 -0.500 6.903 1.00 26.50 298 LEU B N 1
ATOM 4525 C CA . LEU B 1 129 ? -35.698 0.786 6.995 1.00 27.56 298 LEU B CA 1
ATOM 4526 C C . LEU B 1 129 ? -34.703 1.931 7.127 1.00 29.29 298 LEU B C 1
ATOM 4527 O O . LEU B 1 129 ? -34.743 2.898 6.359 1.00 24.90 298 LEU B O 1
ATOM 4543 N N . VAL B 1 130 ? -33.834 1.869 8.132 1.00 23.16 299 VAL B N 1
ATOM 4544 C CA . VAL B 1 130 ? -32.987 3.016 8.424 1.00 26.01 299 VAL B CA 1
ATOM 4545 C C . VAL B 1 130 ? -31.964 3.228 7.318 1.00 29.49 299 VAL B C 1
ATOM 4546 O O . VAL B 1 130 ? -31.809 4.343 6.804 1.00 30.76 299 VAL B O 1
ATOM 4559 N N . ARG B 1 131 ? -31.248 2.170 6.930 1.00 27.32 300 ARG B N 1
ATOM 4560 C CA . ARG B 1 131 ? -30.175 2.343 5.960 1.00 33.80 300 ARG B CA 1
ATOM 4561 C C . ARG B 1 131 ? -30.721 2.741 4.598 1.00 28.66 300 ARG B C 1
ATOM 4562 O O . ARG B 1 131 ? -30.211 3.674 3.960 1.00 27.99 300 ARG B O 1
ATOM 4583 N N . THR B 1 132 ? -31.752 2.056 4.123 1.00 22.24 301 THR B N 1
ATOM 4584 C CA . THR B 1 132 ? -32.165 2.284 2.753 1.00 25.11 301 THR B CA 1
ATOM 4585 C C . THR B 1 132 ? -33.113 3.468 2.611 1.00 26.22 301 THR B C 1
ATOM 4586 O O . THR B 1 132 ? -33.277 3.970 1.498 1.00 27.92 301 THR B O 1
ATOM 4597 N N . LYS B 1 133 ? -33.708 3.952 3.708 1.00 25.23 302 LYS B N 1
ATOM 4598 C CA . LYS B 1 133 ? -34.635 5.077 3.643 1.00 21.24 302 LYS B CA 1
ATOM 4599 C C . LYS B 1 133 ? -34.287 6.156 4.657 1.00 25.38 302 LYS B C 1
ATOM 4600 O O . LYS B 1 133 ? -35.157 6.943 5.056 1.00 23.72 302 LYS B O 1
ATOM 4619 N N . ARG B 1 134 ? -33.015 6.239 5.046 1.00 22.24 303 ARG B N 1
ATOM 4620 C CA . ARG B 1 134 ? -32.592 7.188 6.065 1.00 25.88 303 ARG B CA 1
ATOM 4621 C C . ARG B 1 134 ? -33.103 8.598 5.778 1.00 25.71 303 ARG B C 1
ATOM 4622 O O . ARG B 1 134 ? -33.822 9.190 6.590 1.00 23.40 303 ARG B O 1
ATOM 4643 N N . ASP B 1 135 ? -32.726 9.163 4.634 1.00 25.14 304 ASP B N 1
ATOM 4644 C CA . ASP B 1 135 ? -33.047 10.563 4.384 1.00 24.12 304 ASP B CA 1
ATOM 4645 C C . ASP B 1 135 ? -34.554 10.771 4.271 1.00 25.13 304 ASP B C 1
ATOM 4646 O O . ASP B 1 135 ? -35.077 11.808 4.697 1.00 24.57 304 ASP B O 1
ATOM 4655 N N . TRP B 1 136 ? -35.267 9.815 3.684 1.00 21.85 305 TRP B N 1
ATOM 4656 C CA . TRP B 1 136 ? -36.722 9.892 3.651 1.00 26.66 305 TRP B CA 1
ATOM 4657 C C . TRP B 1 136 ? -37.290 9.985 5.061 1.00 21.14 305 TRP B C 1
ATOM 4658 O O . TRP B 1 136 ? -38.175 10.801 5.331 1.00 22.72 305 TRP B 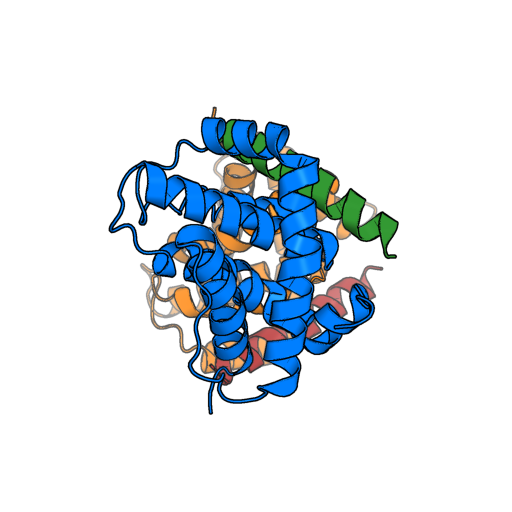O 1
ATOM 4679 N N . LEU B 1 137 ? -36.822 9.115 5.966 1.00 25.05 306 LEU B N 1
ATOM 4680 C CA . LEU B 1 137 ? -37.256 9.159 7.361 1.00 22.70 306 LEU B CA 1
ATOM 4681 C C . LEU B 1 137 ? -36.990 10.531 7.987 1.00 23.19 306 LEU B C 1
ATOM 4682 O O . LEU B 1 137 ? -37.869 11.123 8.625 1.00 24.66 306 LEU B O 1
ATOM 4698 N N . VAL B 1 138 ? -35.765 11.031 7.841 1.00 22.52 307 VAL B N 1
ATOM 4699 C CA . VAL B 1 138 ? -35.412 12.313 8.439 1.00 29.18 307 VAL B CA 1
ATOM 4700 C C . VAL B 1 138 ? -36.343 13.406 7.936 1.00 25.44 307 VAL B C 1
ATOM 4701 O O . VAL B 1 138 ? -36.846 14.221 8.708 1.00 25.79 307 VAL B O 1
ATOM 4714 N N . LYS B 1 139 ? -36.583 13.430 6.619 1.00 28.34 308 LYS B N 1
ATOM 4715 C CA . LYS B 1 139 ? -37.446 14.456 6.038 1.00 30.92 308 LYS B CA 1
ATOM 4716 C C . LYS B 1 139 ? -38.849 14.398 6.627 1.00 33.10 308 LYS B C 1
ATOM 4717 O O . LYS B 1 139 ? -39.494 15.436 6.781 1.00 27.18 308 LYS B O 1
ATOM 4736 N N . GLN B 1 140 ? -39.322 13.200 6.993 1.00 22.52 309 GLN B N 1
ATOM 4737 C CA . GLN B 1 140 ? -40.651 13.021 7.576 1.00 25.25 309 GLN B CA 1
ATOM 4738 C C . GLN B 1 140 ? -40.692 13.297 9.073 1.00 24.60 309 GLN B C 1
ATOM 4739 O O . GLN B 1 140 ? -41.777 13.198 9.672 1.00 25.16 309 GLN B O 1
ATOM 4753 N N . ARG B 1 141 ? -39.569 13.698 9.677 1.00 21.12 310 ARG B N 1
ATOM 4754 C CA . ARG B 1 141 ? -39.418 13.861 11.125 1.00 23.73 310 ARG B CA 1
ATOM 4755 C C . ARG B 1 141 ? -39.438 12.511 11.852 1.00 25.13 310 ARG B C 1
ATOM 4756 O O . ARG B 1 141 ? -39.847 12.414 13.018 1.00 23.46 310 ARG B O 1
ATOM 4777 N N . GLY B 1 142 ? -38.965 11.471 11.171 1.00 24.46 311 GLY B N 1
ATOM 4778 C CA . GLY B 1 142 ? -38.716 10.193 11.807 1.00 25.42 311 GLY B CA 1
ATOM 4779 C C . GLY B 1 142 ? -39.959 9.620 12.438 1.00 24.92 311 GLY B C 1
ATOM 4780 O O . GLY B 1 142 ? -41.057 9.645 11.862 1.00 29.26 311 GLY B O 1
ATOM 4784 N N . TRP B 1 143 ? -39.800 9.106 13.650 1.00 23.56 312 TRP B N 1
ATOM 4785 C CA . TRP B 1 143 ? -40.938 8.519 14.340 1.00 21.56 312 TRP B CA 1
ATOM 4786 C C . TRP B 1 143 ? -41.994 9.545 14.716 1.00 21.99 312 TRP B C 1
ATOM 4787 O O . TRP B 1 143 ? -43.138 9.155 14.952 1.00 24.74 312 TRP B O 1
ATOM 4808 N N . ASP B 1 144 ? -41.675 10.835 14.740 1.00 23.33 313 ASP B N 1
ATOM 4809 C CA . ASP B 1 144 ? -42.740 11.824 14.898 1.00 21.58 313 ASP B CA 1
ATOM 4810 C C . ASP B 1 144 ? -43.644 11.849 13.676 1.00 22.24 313 ASP B C 1
ATOM 4811 O O . ASP B 1 144 ? -44.868 11.966 13.805 1.00 27.56 313 ASP B O 1
ATOM 4820 N N . GLY B 1 145 ? -43.073 11.689 12.485 1.00 21.63 314 GLY B N 1
ATOM 4821 C CA . GLY B 1 145 ? -43.895 11.607 11.290 1.00 25.36 314 GLY B CA 1
ATOM 4822 C C . GLY B 1 145 ? -44.740 10.350 11.237 1.00 23.52 314 GLY B C 1
ATOM 4823 O O . GLY B 1 145 ? -45.891 10.378 10.780 1.00 20.19 314 GLY B O 1
ATOM 4827 N N . PHE B 1 146 ? -44.172 9.221 11.665 1.00 24.06 315 PHE B N 1
ATOM 4828 C CA . PHE B 1 146 ? -44.942 7.990 11.807 1.00 24.47 315 PHE B CA 1
ATOM 4829 C C . PHE B 1 146 ? -46.155 8.203 12.703 1.00 24.05 315 PHE B C 1
ATOM 4830 O O . PHE B 1 146 ? -47.286 7.863 12.337 1.00 22.59 315 PHE B O 1
ATOM 4847 N N . VAL B 1 147 ? -45.923 8.755 13.898 1.00 24.04 316 VAL B N 1
ATOM 4848 C CA . VAL B 1 147 ? -47.020 9.047 14.821 1.00 33.04 316 VAL B CA 1
ATOM 4849 C C . VAL B 1 147 ? -48.058 9.931 14.147 1.00 23.84 316 VAL B C 1
ATOM 4850 O O . VAL B 1 147 ? -49.254 9.613 14.125 1.00 28.05 316 VAL B O 1
ATOM 4863 N N . GLU B 1 148 ? -47.611 11.055 13.570 1.00 28.09 317 GLU B N 1
ATOM 4864 C CA . GLU B 1 148 ? -48.525 11.969 12.907 1.00 26.35 317 GLU B CA 1
ATOM 4865 C C . GLU B 1 148 ? -49.318 11.274 11.807 1.00 30.03 317 GLU B C 1
ATOM 4866 O O . GLU B 1 148 ? -50.521 11.512 11.663 1.00 27.23 317 GLU B O 1
ATOM 4878 N N . PHE B 1 149 ? -48.665 10.408 11.016 1.00 28.50 318 PHE B N 1
ATOM 4879 C CA . PHE B 1 149 ? -49.348 9.832 9.864 1.00 24.04 318 PHE B CA 1
ATOM 4880 C C . PHE B 1 149 ? -50.586 9.051 10.279 1.00 24.61 318 PHE B C 1
ATOM 4881 O O . PHE B 1 149 ? -51.637 9.145 9.633 1.00 22.48 318 PHE B O 1
ATOM 4898 N N . PHE B 1 150 ? -50.476 8.274 11.353 1.00 25.52 319 PHE B N 1
ATOM 4899 C CA . PHE B 1 150 ? -51.556 7.431 11.840 1.00 27.53 319 PHE B CA 1
ATOM 4900 C C . PHE B 1 150 ? -52.346 8.060 12.991 1.00 33.87 319 PHE B C 1
ATOM 4901 O O . PHE B 1 150 ? -53.158 7.374 13.617 1.00 36.55 319 PHE B O 1
ATOM 4918 N N . HIS B 1 151 ? -52.126 9.329 13.309 1.00 31.36 320 HIS B N 1
ATOM 4919 C CA . HIS B 1 151 ? -52.726 9.857 14.524 1.00 35.47 320 HIS B CA 1
ATOM 4920 C C . HIS B 1 151 ? -54.215 10.120 14.318 1.00 38.28 320 HIS B C 1
ATOM 4921 O O . HIS B 1 151 ? -54.671 10.385 13.206 1.00 39.07 320 HIS B O 1
ATOM 4935 N N . VAL B 1 152 ? -54.977 9.997 15.405 1.00 41.72 321 VAL B N 1
ATOM 4936 C CA . VAL B 1 152 ? -56.386 10.377 15.443 1.00 48.63 321 VAL B CA 1
ATOM 4937 C C . VAL B 1 152 ? -56.536 11.548 16.410 1.00 54.52 321 VAL B C 1
ATOM 4938 O O . VAL B 1 152 ? -55.864 11.601 17.449 1.00 53.99 321 VAL B O 1
ATOM 4951 N N . GLU B 1 153 ? -57.418 12.484 16.075 1.00 54.47 322 GLU B N 1
ATOM 4952 C CA . GLU B 1 153 ? -57.568 13.678 16.896 1.00 61.27 322 GLU B CA 1
ATOM 4953 C C . GLU B 1 153 ? -58.100 13.341 18.287 1.00 68.91 322 GLU B C 1
ATOM 4954 O O . GLU B 1 153 ? -59.258 12.932 18.436 1.00 67.18 322 GLU B O 1
ATOM 4966 N N . ASP B 1 154 ? -57.264 13.526 19.306 1.00 71.92 323 ASP B N 1
ATOM 4967 C CA . ASP B 1 154 ? -57.623 13.185 20.681 1.00 80.80 323 ASP B CA 1
ATOM 4968 C C . ASP B 1 154 ? -58.211 11.772 20.777 1.00 82.82 323 ASP B C 1
ATOM 4969 O O . ASP B 1 154 ? -57.639 10.877 21.410 1.00 70.56 323 ASP B O 1
ATOM 4978 N N . ALA C 2 2 ? -21.162 7.375 9.002 1.00 41.45 -3 ALA C N 1
ATOM 4979 C CA . ALA C 2 2 ? -19.835 8.050 8.845 1.00 54.27 -3 ALA C CA 1
ATOM 4980 C C . ALA C 2 2 ? -20.002 9.410 8.165 1.00 56.40 -3 ALA C C 1
ATOM 4981 O O . ALA C 2 2 ? -20.660 9.505 7.125 1.00 52.47 -3 ALA C O 1
ATOM 4988 N N . PRO C 2 3 ? -19.413 10.462 8.742 1.00 54.94 -2 PRO C N 1
ATOM 4989 C CA . PRO C 2 3 ? -19.646 11.807 8.193 1.00 50.59 -2 PRO C CA 1
ATOM 4990 C C . PRO C 2 3 ? -19.104 11.987 6.791 1.00 48.06 -2 PRO C C 1
ATOM 4991 O O . PRO C 2 3 ? -19.697 12.729 5.995 1.00 43.24 -2 PRO C O 1
ATOM 5002 N N . LYS C 2 4 ? -17.982 11.352 6.461 1.00 47.15 -1 LYS C N 1
ATOM 5003 C CA . LYS C 2 4 ? -17.424 11.516 5.125 1.00 47.48 -1 LYS C CA 1
ATOM 5004 C C . LYS C 2 4 ? -18.284 10.797 4.098 1.00 44.85 -1 LYS C C 1
ATOM 5005 O O . LYS C 2 4 ? -18.463 11.286 2.979 1.00 34.90 -1 LYS C O 1
ATOM 5024 N N . GLU C 2 5 ? -18.844 9.645 4.470 1.00 42.69 0 GLU C N 1
ATOM 5025 C CA . GLU C 2 5 ? -19.684 8.905 3.536 1.00 44.15 0 GLU C CA 1
ATOM 5026 C C . GLU C 2 5 ? -20.921 9.716 3.176 1.00 38.23 0 GLU C C 1
ATOM 5027 O O . GLU C 2 5 ? -21.375 9.706 2.024 1.00 36.38 0 GLU C O 1
ATOM 5039 N N . LYS C 2 6 ? -21.470 10.460 4.141 1.00 38.69 1 LYS C N 1
ATOM 5040 C CA . LYS C 2 6 ? -22.634 11.284 3.842 1.00 37.52 1 LYS C CA 1
ATOM 5041 C C . LYS C 2 6 ? -22.270 12.442 2.925 1.00 31.12 1 LYS C C 1
ATOM 5042 O O . LYS C 2 6 ? -23.059 12.812 2.052 1.00 32.28 1 LYS C O 1
ATOM 5061 N N . GLU C 2 7 ? -21.097 13.049 3.127 1.00 30.86 2 GLU C N 1
ATOM 5062 C CA . GLU C 2 7 ? -20.681 14.135 2.248 1.00 31.69 2 GLU C CA 1
ATOM 5063 C C . GLU C 2 7 ? -20.537 13.640 0.815 1.00 30.62 2 GLU C C 1
ATOM 5064 O O . GLU C 2 7 ? -20.948 14.328 -0.125 1.00 23.75 2 GLU C O 1
ATOM 5076 N N . VAL C 2 8 ? -19.954 12.441 0.634 1.00 26.87 3 VAL C N 1
ATOM 5077 C CA . VAL C 2 8 ? -19.806 11.864 -0.702 1.00 26.31 3 VAL C CA 1
ATOM 5078 C C . VAL C 2 8 ? -21.177 11.591 -1.312 1.00 24.83 3 VAL C C 1
ATOM 5079 O O . VAL C 2 8 ? -21.449 11.952 -2.460 1.00 25.04 3 VAL C O 1
ATOM 5092 N N . ALA C 2 9 ? -22.063 10.958 -0.543 1.00 23.60 4 ALA C N 1
ATOM 5093 C CA . ALA C 2 9 ? -23.413 10.694 -1.023 1.00 25.95 4 ALA C CA 1
ATOM 5094 C C . ALA C 2 9 ? -24.122 11.979 -1.439 1.00 24.14 4 ALA C C 1
ATOM 5095 O O . ALA C 2 9 ? -24.745 12.039 -2.506 1.00 23.29 4 ALA C O 1
ATOM 5102 N N . GLU C 2 10 ? -24.058 13.020 -0.601 1.00 25.28 5 GLU C N 1
ATOM 5103 C CA . GLU C 2 10 ? -24.716 14.275 -0.956 1.00 28.16 5 GLU C CA 1
ATOM 5104 C C . GLU C 2 10 ? -24.151 14.843 -2.258 1.00 21.70 5 GLU C C 1
ATOM 5105 O O . GLU C 2 10 ? -24.900 15.383 -3.080 1.00 22.68 5 GLU C O 1
ATOM 5117 N N . THR C 2 11 ? -22.831 14.732 -2.458 1.00 24.36 6 THR C N 1
ATOM 5118 C CA . THR C 2 11 ? -22.221 15.255 -3.681 1.00 18.24 6 THR C CA 1
ATOM 5119 C C . THR C 2 11 ? -22.657 14.449 -4.903 1.00 21.98 6 THR C C 1
ATOM 5120 O O . THR C 2 11 ? -23.003 15.023 -5.940 1.00 20.60 6 THR C O 1
ATOM 5131 N N . LEU C 2 12 ? -22.651 13.110 -4.805 1.00 20.90 7 LEU C N 1
ATOM 5132 C CA . LEU C 2 12 ? -23.098 12.286 -5.929 1.00 24.00 7 LEU C CA 1
ATOM 5133 C C . LEU C 2 12 ? -24.568 12.543 -6.234 1.00 18.45 7 LEU C C 1
ATOM 5134 O O . LEU C 2 12 ? -24.962 12.618 -7.398 1.00 24.47 7 LEU C O 1
ATOM 5150 N N . ARG C 2 13 ? -25.395 12.683 -5.203 1.00 22.90 8 ARG C N 1
ATOM 5151 C CA . ARG C 2 13 ? -26.814 12.966 -5.415 1.00 24.42 8 ARG C CA 1
ATOM 5152 C C . ARG C 2 13 ? -27.010 14.311 -6.121 1.00 26.14 8 ARG C C 1
ATOM 5153 O O . ARG C 2 13 ? -27.845 14.428 -7.034 1.00 21.25 8 ARG C O 1
ATOM 5174 N N . LYS C 2 14 ? -26.238 15.333 -5.738 1.00 25.79 9 LYS C N 1
ATOM 5175 C CA . LYS C 2 14 ? -26.358 16.653 -6.362 1.00 19.49 9 LYS C CA 1
ATOM 5176 C C . LYS C 2 14 ? -26.014 16.596 -7.850 1.00 23.64 9 LYS C C 1
ATOM 5177 O O . LYS C 2 14 ? -26.767 17.087 -8.700 1.00 21.06 9 LYS C O 1
ATOM 5196 N N . ILE C 2 15 ? -24.880 15.981 -8.177 1.00 22.05 10 ILE C N 1
ATOM 5197 C CA . ILE C 2 15 ? -24.494 15.783 -9.569 1.00 21.86 10 ILE C CA 1
ATOM 5198 C C . ILE C 2 15 ? -25.568 15.004 -10.321 1.00 23.59 10 ILE C C 1
ATOM 5199 O O . ILE C 2 15 ? -25.948 15.354 -11.442 1.00 21.91 10 ILE C O 1
ATOM 5215 N N . GLY C 2 16 ? -26.037 13.909 -9.719 1.00 21.91 11 GLY C N 1
ATOM 5216 C CA . GLY C 2 16 ? -27.069 13.100 -10.350 1.00 24.12 11 GLY C CA 1
ATOM 5217 C C . GLY C 2 16 ? -28.349 13.869 -10.639 1.00 25.36 11 GLY C C 1
ATOM 5218 O O . GLY C 2 16 ? -28.968 13.675 -11.691 1.00 24.99 11 GLY C O 1
ATOM 5222 N N . GLU C 2 17 ? -28.775 14.741 -9.710 1.00 22.94 12 GLU C N 1
ATOM 5223 C CA . GLU C 2 17 ? -29.979 15.532 -9.960 1.00 25.84 12 GLU C CA 1
ATOM 5224 C C . GLU C 2 17 ? -29.735 16.544 -11.064 1.00 26.92 12 GLU C C 1
ATOM 5225 O O . GLU C 2 17 ? -30.631 16.842 -11.863 1.00 26.29 12 GLU C O 1
ATOM 5237 N N . GLU C 2 18 ? -28.523 17.101 -11.091 1.00 27.81 13 GLU C N 1
ATOM 5238 C CA . GLU C 2 18 ? -28.128 18.037 -12.135 1.00 36.86 13 GLU C CA 1
ATOM 5239 C C . GLU C 2 18 ? -28.255 17.400 -13.509 1.00 31.20 13 GLU C C 1
ATOM 5240 O O . GLU C 2 18 ? -28.796 18.005 -14.439 1.00 28.30 13 GLU C O 1
ATOM 5252 N N . ILE C 2 19 ? -27.764 16.170 -13.653 1.00 25.15 14 ILE C N 1
ATOM 5253 C CA . ILE C 2 19 ? -27.873 15.473 -14.927 1.00 28.05 14 ILE C CA 1
ATOM 5254 C C . ILE C 2 19 ? -29.329 15.136 -15.219 1.00 27.11 14 ILE C C 1
ATOM 5255 O O . ILE C 2 19 ? -29.796 15.286 -16.352 1.00 26.83 14 ILE C O 1
ATOM 5271 N N . ASN C 2 20 ? -30.086 14.746 -14.192 1.00 25.77 15 ASN C N 1
ATOM 5272 C CA . ASN C 2 20 ? -31.473 14.385 -14.429 1.00 25.57 15 ASN C CA 1
ATOM 5273 C C . ASN C 2 20 ? -32.305 15.591 -14.840 1.00 27.30 15 ASN C C 1
ATOM 5274 O O . ASN C 2 20 ? -33.120 15.493 -15.757 1.00 28.05 15 ASN C O 1
ATOM 5285 N N . GLU C 2 21 ? -32.128 16.736 -14.171 1.00 31.35 16 GLU C N 1
ATOM 5286 C CA . GLU C 2 21 ? -32.855 17.943 -14.570 1.00 35.37 16 GLU C CA 1
ATOM 5287 C C . GLU C 2 21 ? -32.519 18.355 -16.004 1.00 32.35 16 GLU C C 1
ATOM 5288 O O . GLU C 2 21 ? -33.391 18.830 -16.744 1.00 36.81 16 GLU C O 1
ATOM 5300 N N . ALA C 2 22 ? -31.264 18.166 -16.424 1.00 29.95 17 ALA C N 1
ATOM 5301 C CA . ALA C 2 22 ? -30.857 18.590 -17.759 1.00 35.40 17 ALA C CA 1
ATOM 5302 C C . ALA C 2 22 ? -31.560 17.799 -18.862 1.00 40.28 17 ALA C C 1
ATOM 5303 O O . ALA C 2 22 ? -31.876 18.352 -19.921 1.00 36.06 17 ALA C O 1
ATOM 5310 N N . LEU C 2 23 ? -31.785 16.498 -18.649 1.00 33.64 18 LEU C N 1
ATOM 5311 C CA . LEU C 2 23 ? -32.411 15.636 -19.650 1.00 34.09 18 LEU C CA 1
ATOM 5312 C C . LEU C 2 23 ? -33.897 15.412 -19.421 1.00 42.45 18 LEU C C 1
ATOM 5313 O O . LEU C 2 23 ? -34.563 14.838 -20.289 1.00 48.67 18 LEU C O 1
ATOM 5329 N N . LYS C 2 24 ? -34.417 15.815 -18.270 1.00 46.01 19 LYS C N 1
ATOM 5330 C CA . LYS C 2 24 ? -35.834 15.689 -17.939 1.00 53.55 19 LYS C CA 1
ATOM 5331 C C . LYS C 2 24 ? -36.646 16.440 -18.984 1.00 49.61 19 LYS C C 1
ATOM 5332 O O . LYS C 2 24 ? -36.298 17.573 -19.332 1.00 57.62 19 LYS C O 1
ATOM 5351 N N . ALA D 2 2 ? -35.794 -15.310 -5.836 1.00 63.13 -2 ALA D N 1
ATOM 5352 C CA . ALA D 2 2 ? -36.658 -16.511 -5.654 1.00 58.79 -2 ALA D CA 1
ATOM 5353 C C . ALA D 2 2 ? -38.107 -16.174 -5.990 1.00 57.88 -2 ALA D C 1
ATOM 5354 O O . ALA D 2 2 ? -38.532 -15.022 -5.848 1.00 51.50 -2 ALA D O 1
ATOM 5361 N N . PRO D 2 3 ? -38.862 -17.185 -6.436 1.00 59.16 -1 PRO D N 1
ATOM 5362 C CA . PRO D 2 3 ? -40.270 -16.932 -6.797 1.00 52.52 -1 PRO D CA 1
ATOM 5363 C C . PRO D 2 3 ? -41.174 -16.740 -5.593 1.00 52.82 -1 PRO D C 1
ATOM 5364 O O . PRO D 2 3 ? -42.051 -15.863 -5.613 1.00 49.11 -1 PRO D O 1
ATOM 5375 N N . LYS D 2 4 ? -40.998 -17.552 -4.548 1.00 47.36 0 LYS D N 1
ATOM 5376 C CA . LYS D 2 4 ? -41.819 -17.402 -3.355 1.00 47.89 0 LYS D CA 1
ATOM 5377 C C . LYS D 2 4 ? -41.582 -16.047 -2.701 1.00 38.48 0 LYS D C 1
ATOM 5378 O O . LYS D 2 4 ? -42.522 -15.423 -2.189 1.00 36.98 0 LYS D O 1
ATOM 5397 N N . GLU D 2 5 ? -40.327 -15.583 -2.693 1.00 40.04 1 GLU D N 1
ATOM 5398 C CA . GLU D 2 5 ? -40.001 -14.328 -2.023 1.00 40.22 1 GLU D CA 1
ATOM 5399 C C . GLU D 2 5 ? -40.622 -13.151 -2.757 1.00 34.71 1 GLU D C 1
ATOM 5400 O O . GLU D 2 5 ? -41.072 -12.189 -2.125 1.00 36.22 1 GLU D O 1
ATOM 5412 N N . LYS D 2 6 ? -40.665 -13.222 -4.087 1.00 39.57 2 LYS D N 1
ATOM 5413 C CA . LYS D 2 6 ? -41.347 -12.200 -4.863 1.00 41.35 2 LYS D CA 1
ATOM 5414 C C . LYS D 2 6 ? -42.838 -12.184 -4.553 1.00 41.34 2 LYS D C 1
ATOM 5415 O O . LYS D 2 6 ? -43.459 -11.116 -4.504 1.00 25.49 2 LYS D O 1
ATOM 5434 N N . GLU D 2 7 ? -43.441 -13.368 -4.385 1.00 35.25 3 GLU D N 1
ATOM 5435 C CA . GLU D 2 7 ? -44.865 -13.418 -4.077 1.00 33.54 3 GLU D CA 1
ATOM 5436 C C . GLU D 2 7 ? -45.136 -12.778 -2.724 1.00 25.55 3 GLU D C 1
ATOM 5437 O O . GLU D 2 7 ? -46.073 -11.990 -2.581 1.00 27.74 3 GLU D O 1
ATOM 5449 N N . VAL D 2 8 ? -44.300 -13.080 -1.730 1.00 28.77 4 VAL D N 1
ATOM 5450 C CA . VAL D 2 8 ? -44.469 -12.491 -0.408 1.00 27.98 4 VAL D CA 1
ATOM 5451 C C . VAL D 2 8 ? -44.341 -10.970 -0.480 1.00 31.71 4 VAL D C 1
ATOM 5452 O O . VAL D 2 8 ? -45.099 -10.235 0.163 1.00 25.25 4 VAL D O 1
ATOM 5465 N N . ALA D 2 9 ? -43.381 -10.469 -1.254 1.00 28.07 5 ALA D N 1
ATOM 5466 C CA . ALA D 2 9 ? -43.164 -9.030 -1.322 1.00 30.39 5 ALA D CA 1
ATOM 5467 C C . ALA D 2 9 ? -44.327 -8.328 -2.002 1.00 22.87 5 ALA D C 1
ATOM 5468 O O . ALA D 2 9 ? -44.759 -7.259 -1.566 1.00 24.36 5 ALA D O 1
ATOM 5475 N N . GLU D 2 10 ? -44.826 -8.912 -3.091 1.00 31.02 6 GLU D N 1
ATOM 5476 C CA . GLU D 2 10 ? -46.005 -8.371 -3.760 1.00 28.78 6 GLU D CA 1
ATOM 5477 C C . GLU D 2 10 ? -47.182 -8.273 -2.800 1.00 33.64 6 GLU D C 1
ATOM 5478 O O . GLU D 2 10 ? -47.901 -7.266 -2.788 1.00 28.71 6 GLU D O 1
ATOM 5490 N N . THR D 2 11 ? -47.396 -9.311 -1.987 1.00 30.44 7 THR D N 1
ATOM 5491 C CA . THR D 2 11 ? -48.478 -9.283 -1.008 1.00 27.87 7 THR D CA 1
ATOM 5492 C C . THR D 2 11 ? -48.256 -8.195 0.032 1.00 21.77 7 THR D C 1
ATOM 5493 O O . THR D 2 11 ? -49.183 -7.460 0.371 1.00 25.08 7 THR D O 1
ATOM 5504 N N . LEU D 2 12 ? -47.042 -8.097 0.578 1.00 28.26 8 LEU D N 1
ATOM 5505 C CA . LEU D 2 12 ? -46.779 -7.070 1.584 1.00 27.22 8 LEU D CA 1
ATOM 5506 C C . LEU D 2 12 ? -46.966 -5.679 0.994 1.00 30.36 8 LEU D C 1
ATOM 5507 O O . LEU D 2 12 ? -47.503 -4.776 1.650 1.00 25.61 8 LEU D O 1
ATOM 5523 N N . ARG D 2 13 ? -46.506 -5.490 -0.241 1.00 29.56 9 ARG D N 1
ATOM 5524 C CA . ARG D 2 13 ? -46.660 -4.207 -0.906 1.00 26.07 9 ARG D CA 1
ATOM 5525 C C . ARG D 2 13 ? -48.135 -3.864 -1.063 1.00 32.19 9 ARG D C 1
ATOM 5526 O O . ARG D 2 13 ? -48.558 -2.746 -0.745 1.00 30.42 9 ARG D O 1
ATOM 5547 N N . LYS D 2 14 ? -48.938 -4.811 -1.548 1.00 27.42 10 LYS D N 1
ATOM 5548 C CA . LYS D 2 14 ? -50.350 -4.530 -1.770 1.00 33.35 10 LYS D CA 1
ATOM 5549 C C . LYS D 2 14 ? -51.050 -4.194 -0.464 1.00 29.23 10 LYS D C 1
ATOM 5550 O O . LYS D 2 14 ? -51.884 -3.282 -0.411 1.00 30.31 10 LYS D O 1
ATOM 5569 N N . ILE D 2 15 ? -50.735 -4.934 0.597 1.00 27.44 11 ILE D N 1
ATOM 5570 C CA . ILE D 2 15 ? -51.273 -4.633 1.920 1.00 29.53 11 ILE D CA 1
ATOM 5571 C C . ILE D 2 15 ? -50.823 -3.246 2.371 1.00 30.11 11 ILE D C 1
ATOM 5572 O O . ILE D 2 15 ? -51.623 -2.436 2.848 1.00 32.19 11 ILE D O 1
ATOM 5588 N N . GLY D 2 16 ? -49.528 -2.952 2.219 1.00 26.30 12 GLY D N 1
ATOM 5589 C CA . GLY D 2 16 ? -49.038 -1.632 2.565 1.00 23.58 12 GLY D CA 1
ATOM 5590 C C . GLY D 2 16 ? -49.770 -0.520 1.830 1.00 23.96 12 GLY D C 1
ATOM 5591 O O . GLY D 2 16 ? -50.122 0.493 2.423 1.00 26.97 12 GLY D O 1
ATOM 5595 N N . GLU D 2 17 ? -49.993 -0.699 0.528 1.00 28.08 13 GLU D N 1
ATOM 5596 C CA . GLU D 2 17 ? -50.664 0.355 -0.236 1.00 32.54 13 GLU D CA 1
ATOM 5597 C C . GLU D 2 17 ? -52.101 0.542 0.230 1.00 34.53 13 GLU D C 1
ATOM 5598 O O . GLU D 2 17 ? -52.605 1.668 0.252 1.00 30.96 13 GLU D O 1
ATOM 5610 N N . GLU D 2 18 ? -52.785 -0.553 0.585 1.00 31.58 14 GLU D N 1
ATOM 5611 C CA . GLU D 2 18 ? -54.147 -0.460 1.113 1.00 36.24 14 GLU D CA 1
ATOM 5612 C C . GLU D 2 18 ? -54.176 0.387 2.381 1.00 38.82 14 GLU D C 1
ATOM 5613 O O . GLU D 2 18 ? -54.976 1.325 2.504 1.00 44.31 14 GLU D O 1
ATOM 5625 N N . ILE D 2 19 ? -53.274 0.095 3.319 1.00 35.84 15 ILE D N 1
ATOM 5626 C CA . ILE D 2 19 ? -53.192 0.873 4.546 1.00 34.04 15 ILE D CA 1
ATOM 5627 C C . ILE D 2 19 ? -52.854 2.326 4.242 1.00 36.34 15 ILE D C 1
ATOM 5628 O O . ILE D 2 19 ? -53.402 3.250 4.859 1.00 36.51 15 ILE D O 1
ATOM 5644 N N . ASN D 2 20 ? -51.942 2.558 3.300 1.00 33.86 16 ASN D N 1
ATOM 5645 C CA . ASN D 2 20 ? -51.554 3.933 3.005 1.00 31.73 16 ASN D CA 1
ATOM 5646 C C . ASN D 2 20 ? -52.695 4.698 2.346 1.00 42.52 16 ASN D C 1
ATOM 5647 O O . ASN D 2 20 ? -52.947 5.862 2.686 1.00 37.15 16 ASN D O 1
ATOM 5658 N N . GLU D 2 21 ? -53.395 4.068 1.393 1.00 44.53 17 GLU D N 1
ATOM 5659 C CA . GLU D 2 21 ? -54.486 4.757 0.706 1.00 41.83 17 GLU D CA 1
ATOM 5660 C C . GLU D 2 21 ? -55.615 5.094 1.672 1.00 44.79 17 GLU D C 1
ATOM 5661 O O . GLU D 2 21 ? -56.186 6.189 1.609 1.00 49.92 17 GLU D O 1
ATOM 5673 N N . ALA D 2 22 ? -55.930 4.176 2.592 1.00 43.17 18 ALA D N 1
ATOM 5674 C CA . ALA D 2 22 ? -57.023 4.407 3.530 1.00 44.22 18 ALA D CA 1
ATOM 5675 C C . ALA D 2 22 ? -56.756 5.601 4.436 1.00 46.08 18 ALA D C 1
ATOM 5676 O O . ALA D 2 22 ? -57.699 6.264 4.877 1.00 51.38 18 ALA D O 1
ATOM 5683 N N . LEU D 2 23 ? -55.490 5.894 4.728 1.00 45.61 19 LEU D N 1
ATOM 5684 C CA . LEU D 2 23 ? -55.138 7.001 5.603 1.00 45.25 19 LEU D CA 1
ATOM 5685 C C . LEU D 2 23 ? -54.817 8.277 4.847 1.00 50.31 19 LEU D C 1
ATOM 5686 O O . LEU D 2 23 ? -54.555 9.307 5.475 1.00 48.21 19 LEU D O 1
ATOM 5702 N N . LYS D 2 24 ? -54.806 8.225 3.519 1.00 53.54 20 LYS D N 1
ATOM 5703 C CA . LYS D 2 24 ? -54.660 9.412 2.687 1.00 60.61 20 LYS D CA 1
ATOM 5704 C C . LYS D 2 24 ? -56.027 10.069 2.517 1.00 56.13 20 LYS D C 1
ATOM 5705 O O . LYS D 2 24 ? -57.019 9.376 2.256 1.00 56.68 20 LYS D O 1
#

Organism: Homo sapiens (NCBI:txid9606)

Radius of gyration: 21.93 Å; Cα contacts (8 Å, |Δi|>4): 434; chains: 4; bounding box: 56×41×66 Å

Sequence (355 aa):
GSDELYRQSLEIISRYLREQATGAKDTKPMGRSGATSRKALETLRRVGDGVQRNHETAFQGMLRKLDIKNEDDVKSLSSRVMIHVFSDGVTNWGRIVTLISFGAFVAKHLKTINQESCIEPLAESITDVLVRTKRDWLVKQRGWDGFVEFFHVEDLGSDELYRQSLEIISRYLREQATGAKDTKPMGRSGATSRKALETLRRVGDGVQRNHETAFQGMLRKLDIKNEDDVKSLSRVMIHVFSDGVTNWGRIVTLISFGAFVAKHLKTINQESCIEPLAESITDVLVRTKRDWLVKQRGWDGFVEFFHVEDAPKEKEVAETLRKIGEEINEALKAPKEKEVAETLRKIGEEINEALK

Foldseek 3Di:
DDDVLLVLQLVLLQQLLVCLQVVDHDDDQDDPPRVLSVLLSVLLCVVLVCLCVVCVVVLVVVCVVQVQPALQRCPVVLVVLLVVCVVVDDDLVSLSNSSSSLSVVSNVNCVNPVPGDSSNSSSSSSCCCCVVCVVVCVVCVHSVNVSVVSVDPPD/DDDVLLVLQLVLLQQLLVCLQVVDHDPDQDDPPRVLSVLLNVLLVVVLVVLCVVCVVVLVVVCVVLVQDALQRCPVVLVVLLVVCVVVDDDLVSLSNSSSSLSVNSNVRCVVPVPGHNNNSSSSSSCCCCVVCVVVCVVCVHSVNSSVVRDDDD/DVVVVVVVVVVVVVVVVVVVVVD/DVVVVVVVVVVVVVVVVVVVVVD

InterPro domains:
  IPR002475 Bcl2-like [PS50062] (213-314)
  IPR013281 Apoptosis regulator, Mcl-1 [PR01866] (236-252)
  IPR013281 Apoptosis regulator, Mcl-1 [PR01866] (253-266)
  IPR013281 Apoptosis regulator, Mcl-1 [PR01866] (268-283)
  IPR013281 Apoptosis regulator, Mcl-1 [PR01866] (322-335)
  IPR013281 Apoptosis regulator, Mcl-1 [PR01866] (337-350)
  IPR020717 Apoptosis regulator, Bcl-2, BH1 motif, conserved site [PS01080] (253-272)
  IPR020726 Apoptosis regulator, Bcl-2, BH2 motif, conserved site [PS01258] (305-316)
  IPR020728 Apoptosis regulator, Bcl-2, BH3 motif, conserved site [PS01259] (209-223)
  IPR026298 Bcl-2 family [PR01862] (246-258)
  IPR026298 Bcl-2 family [PR01862] (260-288)
  IPR026298 Bcl-2 family [PR01862] (289-313)
  IPR026298 Bcl-2 family [PTHR11256] (165-340)
  IPR026298 Bcl-2 family [cd06845] (175-318)
  IPR036834 Bcl-2-like superfamily [G3DSA:1.10.437.10] (170-319)
  IPR036834 Bcl-2-like superfamily [SSF56854] (117-348)
  IPR046371 Bcl-2, Bcl-2 homology region 1-3 [PF00452] (213-312)
  IPR046371 Bcl-2, Bcl-2 homology region 1-3 [SM00337] (213-312)